Protein AF-A0A7C4Z884-F1 (afdb_monomer_lite)

Structure (mmCIF, N/CA/C/O b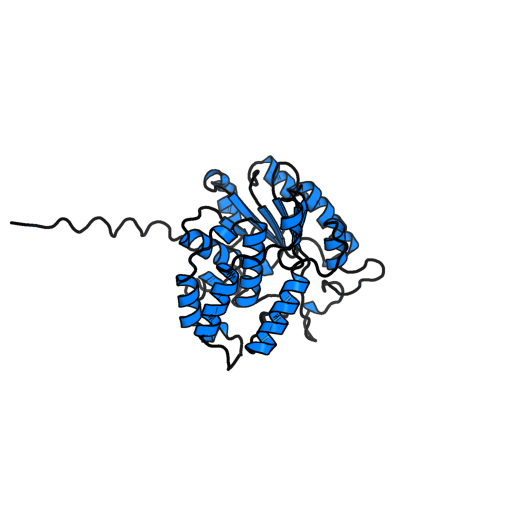ackbone):
data_AF-A0A7C4Z884-F1
#
_entry.id   AF-A0A7C4Z884-F1
#
loop_
_atom_site.group_PDB
_atom_site.id
_atom_site.type_symbol
_atom_site.label_atom_id
_atom_site.label_alt_id
_atom_site.label_comp_id
_atom_site.label_asym_id
_atom_site.label_entity_id
_atom_site.label_seq_id
_atom_site.pdbx_PDB_ins_code
_atom_site.Cartn_x
_atom_site.Cartn_y
_atom_site.Cartn_z
_atom_site.occupancy
_atom_site.B_iso_or_equiv
_atom_site.auth_seq_id
_atom_site.auth_comp_id
_atom_site.auth_asym_id
_atom_site.auth_atom_id
_atom_site.pdbx_PDB_model_num
ATOM 1 N N . MET A 1 1 ? -55.528 -17.195 -18.098 1.00 40.03 1 MET A N 1
ATOM 2 C CA . MET A 1 1 ? -54.389 -17.038 -19.028 1.00 40.03 1 MET A CA 1
ATOM 3 C C . MET A 1 1 ? -53.330 -16.195 -18.348 1.00 40.03 1 MET A C 1
ATOM 5 O O . MET A 1 1 ? -53.668 -15.224 -17.688 1.00 40.03 1 MET A O 1
ATOM 9 N N . LYS A 1 2 ? -52.089 -16.676 -18.409 1.00 42.97 2 LYS A N 1
ATOM 10 C CA . LYS A 1 2 ? -50.913 -16.214 -17.669 1.00 42.97 2 LYS A CA 1
ATOM 11 C C . LYS A 1 2 ? -50.400 -14.895 -18.252 1.00 42.97 2 LYS A C 1
ATOM 13 O O . LYS A 1 2 ? -49.912 -14.907 -19.377 1.00 42.97 2 LYS A O 1
ATOM 18 N N . HIS A 1 3 ? -50.452 -13.804 -17.492 1.00 35.00 3 HIS A N 1
ATOM 19 C CA . HIS A 1 3 ? -49.787 -12.558 -17.865 1.00 35.00 3 HIS A CA 1
ATOM 20 C C . HIS A 1 3 ? -48.941 -12.004 -16.712 1.00 35.00 3 HIS A C 1
ATOM 22 O O . HIS A 1 3 ? -49.457 -11.581 -15.687 1.00 35.00 3 HIS A O 1
ATOM 28 N N . VAL A 1 4 ? -47.628 -12.052 -16.962 1.00 38.94 4 VAL A N 1
ATOM 29 C CA . VAL A 1 4 ? -46.624 -11.018 -16.677 1.00 38.94 4 VAL A CA 1
ATOM 30 C C . VAL A 1 4 ? -46.440 -10.627 -15.206 1.00 38.94 4 VAL A C 1
ATOM 32 O O . VAL A 1 4 ? -46.996 -9.654 -14.715 1.00 38.94 4 VAL A O 1
ATOM 35 N N . LEU A 1 5 ? -45.544 -11.357 -14.540 1.00 38.75 5 LEU A N 1
ATOM 36 C CA . LEU A 1 5 ? -44.920 -10.981 -13.269 1.00 38.75 5 LEU A CA 1
ATOM 37 C C . LEU A 1 5 ? -43.406 -11.206 -13.405 1.00 38.75 5 LEU A C 1
ATOM 39 O O . LEU A 1 5 ? -42.854 -12.147 -12.858 1.00 38.75 5 LEU A O 1
ATOM 43 N N . PHE A 1 6 ? -42.751 -10.398 -14.242 1.00 38.75 6 PHE A N 1
ATOM 44 C CA . PHE A 1 6 ? -41.290 -10.392 -14.415 1.00 38.75 6 PHE A CA 1
ATOM 45 C C . PHE A 1 6 ? -40.836 -9.021 -14.933 1.00 38.75 6 PHE A C 1
ATOM 47 O O . PHE A 1 6 ? -40.447 -8.876 -16.084 1.00 38.75 6 PHE A O 1
ATOM 54 N N . ALA A 1 7 ? -40.950 -7.984 -14.103 1.00 39.69 7 ALA A N 1
ATOM 55 C CA . ALA A 1 7 ? -40.331 -6.682 -14.372 1.00 39.69 7 ALA A CA 1
ATOM 56 C C . ALA A 1 7 ? -40.303 -5.823 -13.098 1.00 39.69 7 ALA A C 1
ATOM 58 O O . ALA A 1 7 ? -40.967 -4.797 -13.044 1.00 39.69 7 ALA A O 1
ATOM 59 N N . LEU A 1 8 ? -39.605 -6.255 -12.039 1.00 36.16 8 LEU A N 1
ATOM 60 C CA . LEU A 1 8 ? -39.377 -5.393 -10.861 1.00 36.16 8 LEU A CA 1
ATOM 61 C C . LEU A 1 8 ? -38.147 -5.756 -10.004 1.00 36.16 8 LEU A C 1
ATOM 63 O O . LEU A 1 8 ? -38.027 -5.279 -8.884 1.00 36.16 8 LEU A O 1
ATOM 67 N N . ALA A 1 9 ? -37.201 -6.548 -10.526 1.00 36.50 9 ALA A N 1
ATOM 68 C CA . ALA A 1 9 ? -35.974 -6.915 -9.798 1.00 36.50 9 ALA A CA 1
ATOM 69 C C . ALA A 1 9 ? -34.665 -6.389 -10.426 1.00 36.50 9 ALA A C 1
ATOM 71 O O . ALA A 1 9 ? -33.611 -6.503 -9.815 1.00 36.50 9 ALA A O 1
ATOM 72 N N . ALA A 1 10 ? -34.706 -5.769 -11.611 1.00 34.28 10 ALA A N 1
ATOM 73 C CA . ALA A 1 10 ? -33.498 -5.291 -12.302 1.00 34.28 10 ALA A CA 1
ATOM 74 C C . ALA A 1 10 ? -33.146 -3.812 -12.018 1.00 34.28 10 ALA A C 1
ATOM 76 O O . ALA A 1 10 ? -32.120 -3.327 -12.480 1.00 34.28 10 ALA A O 1
ATOM 77 N N . GLY A 1 11 ? -33.985 -3.089 -11.265 1.00 28.22 11 GLY A N 1
ATOM 78 C CA . GLY A 1 11 ? -33.854 -1.640 -11.044 1.00 28.22 11 GLY A CA 1
ATOM 79 C C . GLY A 1 11 ? -33.306 -1.209 -9.679 1.00 28.22 11 GLY A C 1
ATOM 80 O O . GLY A 1 11 ? -33.192 -0.013 -9.443 1.00 28.22 11 GLY A O 1
ATOM 81 N N . LEU A 1 12 ? -32.977 -2.146 -8.779 1.00 30.48 12 LEU A N 1
ATOM 82 C CA . LEU A 1 12 ? -32.549 -1.848 -7.397 1.00 30.48 12 LEU A CA 1
ATOM 83 C C . LEU A 1 12 ? -31.113 -2.286 -7.054 1.00 30.48 12 LEU A C 1
ATOM 85 O O . LEU A 1 12 ? -30.679 -2.097 -5.926 1.00 30.48 12 LEU A O 1
ATOM 89 N N . LEU A 1 13 ? -30.351 -2.795 -8.028 1.00 33.50 13 LEU A N 1
ATOM 90 C CA . LEU A 1 13 ? -28.915 -3.099 -7.883 1.00 33.50 13 LEU A CA 1
ATOM 91 C C . LEU A 1 13 ? -28.000 -2.071 -8.577 1.00 33.50 13 LEU A C 1
ATOM 93 O O . LEU A 1 13 ? -26.785 -2.224 -8.583 1.00 33.50 13 LEU A O 1
ATOM 97 N N . ALA A 1 14 ? -28.573 -0.997 -9.132 1.00 33.66 14 ALA A N 1
ATOM 98 C CA . ALA A 1 14 ? -27.830 0.144 -9.677 1.00 33.66 14 ALA A CA 1
ATOM 99 C C . ALA A 1 14 ? -27.593 1.264 -8.639 1.00 33.66 14 ALA A C 1
ATOM 101 O O . ALA A 1 14 ? -27.102 2.338 -8.984 1.00 33.66 14 ALA A O 1
ATOM 102 N N . ALA A 1 15 ? -27.927 1.025 -7.366 1.00 33.38 15 ALA A N 1
ATOM 103 C CA . ALA A 1 15 ? -27.575 1.902 -6.259 1.00 33.38 15 ALA A CA 1
ATOM 104 C C . ALA A 1 15 ? -26.211 1.477 -5.688 1.00 33.38 15 ALA A C 1
ATOM 106 O O . ALA A 1 15 ? -26.046 0.359 -5.212 1.00 33.38 15 ALA A O 1
ATOM 107 N N . SER A 1 16 ? -25.249 2.397 -5.792 1.00 35.09 16 SER A N 1
ATOM 108 C CA . SER A 1 16 ? -23.939 2.405 -5.127 1.00 35.09 16 SER A CA 1
ATOM 109 C C . SER A 1 16 ? -22.986 1.245 -5.424 1.00 35.09 16 SER A C 1
ATOM 111 O O . SER A 1 16 ? -22.419 0.649 -4.514 1.00 35.09 16 SER A O 1
ATOM 113 N N . CYS A 1 17 ? -22.661 1.009 -6.695 1.00 37.12 17 CYS A N 1
ATOM 114 C CA . CYS A 1 17 ? -21.304 0.552 -6.997 1.00 37.12 17 CYS A CA 1
ATOM 115 C C . CYS A 1 17 ? -20.375 1.782 -6.934 1.00 37.12 17 CYS A C 1
ATOM 117 O O . CYS A 1 17 ? -19.919 2.299 -7.951 1.00 37.12 17 CYS A O 1
ATOM 119 N N . THR A 1 18 ? -20.154 2.302 -5.722 1.00 44.72 18 THR A N 1
ATOM 120 C CA . THR A 1 18 ? -19.142 3.311 -5.357 1.00 44.72 18 THR A CA 1
ATOM 121 C C . THR A 1 18 ? -17.748 2.689 -5.441 1.00 44.72 18 THR A C 1
ATOM 123 O O . THR A 1 18 ? -17.012 2.709 -4.457 1.00 44.72 18 THR A O 1
ATOM 126 N N . LYS A 1 19 ? -17.434 2.064 -6.589 1.00 42.38 19 LYS A N 1
ATOM 127 C CA . LYS A 1 19 ? -16.281 1.186 -6.827 1.00 42.38 19 LYS A CA 1
ATOM 128 C C . LYS A 1 19 ? -15.016 1.807 -6.245 1.00 42.38 19 LYS A C 1
ATOM 130 O O . LYS A 1 19 ? -14.387 2.670 -6.850 1.00 42.38 19 LYS A O 1
ATOM 135 N N . ALA A 1 20 ? -14.693 1.353 -5.041 1.00 49.16 20 ALA A N 1
ATOM 136 C CA . ALA A 1 20 ? -13.463 1.602 -4.331 1.00 49.16 20 ALA A CA 1
ATOM 137 C C . ALA A 1 20 ? -12.978 3.063 -4.308 1.00 49.16 20 ALA A C 1
ATOM 139 O O . ALA A 1 20 ? -11.890 3.329 -4.802 1.00 49.16 20 ALA A O 1
ATOM 140 N N . GLN A 1 21 ? -13.718 4.022 -3.738 1.00 55.88 21 GLN A N 1
ATOM 141 C CA . GLN A 1 21 ? -13.128 5.339 -3.434 1.00 55.88 21 GLN A CA 1
ATOM 142 C C . GLN A 1 21 ? -11.850 5.142 -2.600 1.00 55.88 21 GLN A C 1
ATOM 144 O O . GLN A 1 21 ? -11.899 4.561 -1.517 1.00 55.88 21 GLN A O 1
ATOM 149 N N . SER A 1 22 ? -10.702 5.566 -3.134 1.00 61.62 22 SER A N 1
ATOM 150 C CA . SER A 1 22 ? -9.392 5.167 -2.599 1.00 61.62 22 SER A CA 1
ATOM 151 C C . SER A 1 22 ? -8.468 6.332 -2.243 1.00 61.62 22 SER A C 1
ATOM 153 O O . SER A 1 22 ? -7.360 6.097 -1.781 1.00 61.62 22 SER A O 1
ATOM 155 N N . GLY A 1 23 ? -8.931 7.577 -2.408 1.00 74.06 23 GLY A N 1
ATOM 156 C CA . GLY A 1 23 ? -8.156 8.800 -2.161 1.00 74.06 23 GLY A CA 1
ATOM 157 C C . GLY A 1 23 ? -8.617 9.626 -0.952 1.00 74.06 23 GLY A C 1
ATOM 158 O O . GLY A 1 23 ? -9.487 9.216 -0.188 1.00 74.06 23 GLY A O 1
ATOM 159 N N . LEU A 1 24 ? -8.072 10.841 -0.815 1.00 78.94 24 LEU A N 1
ATOM 160 C CA . LEU A 1 24 ? -8.305 11.734 0.335 1.00 78.94 24 LEU A CA 1
ATOM 161 C C . LEU A 1 24 ? -9.787 12.044 0.588 1.00 78.94 24 LEU A C 1
ATOM 163 O O . LEU A 1 24 ? -10.235 12.021 1.731 1.00 78.94 24 LEU A O 1
ATOM 167 N N . ALA A 1 25 ? -10.568 12.244 -0.477 1.00 83.00 25 ALA A N 1
ATOM 168 C CA . ALA A 1 25 ? -12.009 12.468 -0.364 1.00 83.00 25 ALA A CA 1
ATOM 169 C C . ALA A 1 25 ? -12.743 11.270 0.270 1.00 83.00 25 ALA A C 1
ATOM 171 O O . ALA A 1 25 ? -13.722 11.459 0.989 1.00 83.00 25 ALA A O 1
ATOM 172 N N . ALA A 1 26 ? -12.250 10.045 0.046 1.00 83.44 26 ALA A N 1
ATOM 173 C CA . ALA A 1 26 ? -12.775 8.837 0.677 1.00 83.44 26 ALA A CA 1
ATOM 174 C C . ALA A 1 26 ? -12.490 8.837 2.183 1.00 83.44 26 ALA A C 1
ATOM 176 O O . ALA A 1 26 ? -13.359 8.471 2.971 1.00 83.44 26 ALA A O 1
ATOM 177 N N . CYS A 1 27 ? -11.294 9.281 2.588 1.00 87.44 27 CYS A N 1
ATOM 178 C CA . CYS A 1 27 ? -10.960 9.429 4.000 1.00 87.44 27 CYS A CA 1
ATOM 179 C C . CYS A 1 27 ? -11.851 10.480 4.668 1.00 87.44 27 CYS A C 1
ATOM 181 O O . CYS A 1 27 ? -12.456 10.176 5.689 1.00 87.44 27 CYS A O 1
ATOM 183 N N . ASP A 1 28 ? -12.017 11.668 4.082 1.00 87.62 28 ASP A N 1
ATOM 184 C CA . ASP A 1 28 ? -12.886 12.708 4.652 1.00 87.62 28 ASP A CA 1
ATOM 185 C C . ASP A 1 28 ? -14.344 12.243 4.756 1.00 87.62 28 ASP A C 1
ATOM 187 O O . ASP A 1 28 ? -15.000 12.441 5.781 1.00 87.62 28 ASP A O 1
ATOM 191 N N . HIS A 1 29 ? -14.851 11.570 3.719 1.00 87.94 29 HIS A N 1
ATOM 192 C CA . HIS A 1 29 ? -16.181 10.973 3.749 1.00 87.94 29 HIS A CA 1
ATOM 193 C C . HIS A 1 29 ? -16.304 9.927 4.864 1.00 87.94 29 HIS A C 1
ATOM 195 O O . HIS A 1 29 ? -17.241 9.997 5.658 1.00 87.94 29 HIS A O 1
ATOM 201 N N . MET A 1 30 ? -15.347 9.003 4.971 1.00 91.62 30 MET A N 1
ATOM 202 C CA . MET A 1 30 ? -15.333 7.971 6.008 1.00 91.62 30 MET A CA 1
ATOM 203 C C . MET A 1 30 ? -15.276 8.591 7.408 1.00 91.62 30 MET A C 1
ATOM 205 O O . MET A 1 30 ? -16.052 8.202 8.276 1.00 91.62 30 MET A O 1
ATOM 209 N N . MET A 1 31 ? -14.427 9.599 7.625 1.00 88.62 31 MET A N 1
ATOM 210 C CA . MET A 1 31 ? -14.305 10.276 8.920 1.00 88.62 31 MET A CA 1
ATOM 211 C C . MET A 1 31 ? -15.625 10.944 9.333 1.00 88.62 31 MET A C 1
ATOM 213 O O . MET A 1 31 ? -16.015 10.859 10.497 1.00 88.62 31 MET A O 1
ATOM 217 N N . ASN A 1 32 ? -16.344 11.548 8.382 1.00 88.38 32 ASN A N 1
ATOM 218 C CA . ASN A 1 32 ? -17.642 12.188 8.627 1.00 88.38 32 ASN A CA 1
ATOM 219 C C . ASN A 1 32 ? -18.799 11.189 8.795 1.00 88.38 32 ASN A C 1
ATOM 221 O O . ASN A 1 32 ? -19.793 11.515 9.438 1.00 88.38 32 ASN A O 1
ATOM 225 N N . ASN A 1 33 ? -18.662 9.976 8.257 1.00 90.06 33 ASN A N 1
ATOM 226 C CA . ASN A 1 33 ? -19.678 8.921 8.295 1.00 90.06 33 ASN A CA 1
ATOM 227 C C . ASN A 1 33 ? -19.161 7.682 9.040 1.00 90.06 33 ASN A C 1
ATOM 229 O O . ASN A 1 33 ? -19.507 6.547 8.722 1.00 90.06 33 ASN A O 1
ATOM 233 N N . ARG A 1 34 ? -18.302 7.873 10.053 1.00 90.56 34 ARG A N 1
ATOM 234 C CA . ARG A 1 34 ? -17.596 6.767 10.722 1.00 90.56 34 ARG A CA 1
ATOM 235 C C . ARG A 1 34 ? -18.553 5.742 11.345 1.00 90.56 34 ARG A C 1
ATOM 237 O O . ARG A 1 34 ? -18.149 4.605 11.560 1.00 90.56 34 ARG A O 1
ATOM 244 N N . SER A 1 35 ? -19.802 6.102 11.650 1.00 90.38 35 SER A N 1
ATOM 245 C CA . SER A 1 35 ? -20.851 5.169 12.101 1.00 90.38 35 SER A CA 1
ATOM 246 C C . SER A 1 35 ? -21.166 4.051 11.110 1.00 90.38 35 SER A C 1
ATOM 248 O O . SER A 1 35 ? -21.600 2.989 11.545 1.00 90.38 35 SER A O 1
ATOM 250 N N . ASP A 1 36 ? -20.915 4.272 9.824 1.00 88.69 36 ASP A N 1
ATOM 251 C CA . ASP A 1 36 ? -21.393 3.405 8.746 1.00 88.69 36 ASP A CA 1
ATOM 252 C C . ASP A 1 36 ? -20.417 2.253 8.460 1.00 88.69 36 ASP A C 1
ATOM 254 O O . ASP A 1 36 ? -20.714 1.337 7.696 1.00 88.69 36 ASP A O 1
ATOM 258 N N . TYR A 1 37 ? -19.251 2.276 9.111 1.00 87.75 37 TYR A N 1
ATOM 259 C CA . TYR A 1 37 ? -18.170 1.321 8.908 1.00 87.75 37 TYR A CA 1
ATOM 260 C C . TYR A 1 37 ? -17.933 0.492 10.171 1.00 87.75 37 TYR A C 1
ATOM 262 O O . TYR A 1 37 ? -17.783 1.034 11.269 1.00 87.75 37 TYR A O 1
ATOM 270 N N . ALA A 1 38 ? -17.838 -0.831 10.019 1.00 85.50 38 ALA A N 1
ATOM 271 C CA . ALA A 1 38 ? -17.542 -1.731 11.134 1.00 85.50 38 ALA A CA 1
ATOM 272 C C . ALA A 1 38 ? -16.098 -1.537 11.631 1.00 85.50 38 ALA A C 1
ATOM 274 O O . ALA A 1 38 ? -15.875 -1.083 12.754 1.00 85.50 38 ALA A O 1
ATOM 275 N N . ALA A 1 39 ? -15.126 -1.798 10.756 1.00 91.81 39 ALA A N 1
ATOM 276 C CA . ALA A 1 39 ? -13.705 -1.575 10.992 1.00 91.81 39 ALA A CA 1
ATOM 277 C C . ALA A 1 39 ? -13.071 -0.913 9.767 1.00 91.81 39 ALA A C 1
ATOM 279 O O . ALA A 1 39 ? -13.447 -1.197 8.624 1.00 91.81 39 ALA A O 1
ATOM 280 N N . VAL A 1 40 ? -12.112 -0.029 10.018 1.00 95.75 40 VAL A N 1
ATOM 281 C CA . VAL A 1 40 ? -11.425 0.740 8.982 1.00 95.75 40 VAL A CA 1
ATOM 282 C C . VAL A 1 40 ? -9.920 0.538 9.093 1.00 95.75 40 VAL A C 1
ATOM 284 O O . VAL A 1 40 ? -9.337 0.583 10.179 1.00 95.75 40 VAL A O 1
ATOM 287 N N . VAL A 1 41 ? -9.287 0.327 7.943 1.00 97.00 41 VAL A N 1
ATOM 288 C CA . VAL A 1 41 ? -7.839 0.332 7.776 1.00 97.00 41 VAL A CA 1
ATOM 289 C C . VAL A 1 41 ? -7.432 1.692 7.218 1.00 97.00 41 VAL A C 1
ATOM 291 O O . VAL A 1 41 ? -7.672 2.010 6.053 1.00 97.00 41 VAL A O 1
ATOM 294 N N . HIS A 1 42 ? -6.841 2.514 8.078 1.00 96.38 42 HIS A N 1
ATOM 295 C CA . HIS A 1 42 ? -6.392 3.864 7.761 1.00 96.38 42 HIS A CA 1
ATOM 296 C C . HIS A 1 42 ? -4.969 3.796 7.214 1.00 96.38 42 HIS A C 1
ATOM 298 O O . HIS A 1 42 ? -4.037 3.502 7.964 1.00 96.38 42 HIS A O 1
ATOM 304 N N . LEU A 1 43 ? -4.803 4.063 5.922 1.00 96.31 43 LEU A N 1
ATOM 305 C CA . LEU A 1 43 ? -3.496 4.174 5.285 1.00 96.31 43 LEU A CA 1
ATOM 306 C C . LEU A 1 43 ? -3.020 5.618 5.411 1.00 96.31 43 LEU A C 1
ATOM 308 O O . LEU A 1 43 ? -3.636 6.531 4.853 1.00 96.31 43 LEU A O 1
ATOM 312 N N . TYR A 1 44 ? -1.931 5.818 6.138 1.00 95.31 44 TYR A N 1
ATOM 313 C CA . TYR A 1 44 ? -1.236 7.093 6.182 1.00 95.31 44 TYR A CA 1
ATOM 314 C C . TYR A 1 44 ? 0.157 6.942 5.629 1.00 95.31 44 TYR A C 1
ATOM 316 O O . TYR A 1 44 ? 0.853 5.979 5.949 1.00 95.31 44 TYR A O 1
ATOM 324 N N . GLY A 1 45 ? 0.548 7.932 4.846 1.00 90.12 45 GLY A N 1
ATOM 325 C CA . GLY A 1 45 ? 1.774 7.851 4.099 1.00 90.12 45 GLY A CA 1
ATOM 326 C C . GLY A 1 45 ? 1.823 8.780 2.920 1.00 90.12 45 GLY A C 1
ATOM 327 O O . GLY A 1 45 ? 0.955 9.640 2.719 1.00 90.12 45 GLY A O 1
ATOM 328 N N . ASP A 1 46 ? 2.853 8.550 2.134 1.00 84.56 46 ASP A N 1
ATOM 329 C CA . ASP A 1 46 ? 3.226 9.380 1.020 1.00 84.56 46 ASP A CA 1
ATOM 330 C C . ASP A 1 46 ? 2.466 8.976 -0.270 1.00 84.56 46 ASP A C 1
ATOM 332 O O . ASP A 1 46 ? 1.281 8.619 -0.269 1.00 84.56 46 ASP A O 1
ATOM 336 N N . SER A 1 47 ? 3.133 9.139 -1.403 1.00 87.06 47 SER A N 1
ATOM 337 C CA . SER A 1 47 ? 2.720 8.799 -2.746 1.00 87.06 47 SER A CA 1
ATOM 338 C C . SER A 1 47 ? 2.407 7.324 -3.044 1.00 87.06 47 SER A C 1
ATOM 340 O O . SER A 1 47 ? 1.604 7.078 -3.953 1.00 87.06 47 SER A O 1
ATOM 342 N N . ILE A 1 48 ? 2.964 6.336 -2.334 1.00 91.00 48 ILE A N 1
ATOM 343 C CA . ILE A 1 48 ? 2.758 4.921 -2.702 1.00 91.00 48 ILE A CA 1
ATOM 344 C C . ILE A 1 48 ? 1.314 4.497 -2.410 1.00 91.00 48 ILE A C 1
ATOM 346 O O . ILE A 1 48 ? 0.589 4.086 -3.330 1.00 91.00 48 ILE A O 1
ATOM 350 N N . SER A 1 49 ? 0.854 4.674 -1.166 1.00 89.56 49 SER A N 1
ATOM 351 C CA . SER A 1 49 ? -0.528 4.369 -0.762 1.00 89.56 49 SER A CA 1
ATOM 352 C C . SER A 1 49 ? -1.575 5.266 -1.431 1.00 89.56 49 SER A C 1
ATOM 354 O O . SER A 1 49 ? -2.736 4.863 -1.545 1.00 89.56 49 SER A O 1
ATOM 356 N N . ARG A 1 50 ? -1.179 6.449 -1.930 1.00 87.19 50 ARG A N 1
ATOM 357 C CA . ARG A 1 50 ? -2.049 7.348 -2.713 1.00 87.19 50 ARG A CA 1
ATOM 358 C C . ARG A 1 50 ? -2.546 6.710 -4.015 1.00 87.19 50 ARG A C 1
ATOM 360 O O . ARG A 1 50 ? -3.574 7.134 -4.539 1.00 87.19 50 ARG A O 1
ATOM 367 N N . GLY A 1 51 ? -1.839 5.703 -4.530 1.00 85.06 51 GLY A N 1
ATOM 368 C CA . GLY A 1 51 ? -2.266 4.945 -5.702 1.00 85.06 51 GLY A CA 1
ATOM 369 C C . GLY A 1 51 ? -1.708 5.477 -7.011 1.00 85.06 51 GLY A C 1
ATOM 370 O O . GLY A 1 51 ? -2.432 6.088 -7.791 1.00 85.06 51 GLY A O 1
ATOM 371 N N . LYS A 1 52 ? -0.418 5.213 -7.245 1.00 90.75 52 LYS A N 1
ATOM 372 C CA . LYS A 1 52 ? 0.267 5.419 -8.530 1.00 90.75 52 LYS A CA 1
ATOM 373 C C . LYS A 1 52 ? 0.525 4.105 -9.278 1.00 90.75 52 LYS A C 1
ATOM 375 O O . LYS A 1 52 ? 1.405 4.054 -10.126 1.00 90.75 52 LYS A O 1
ATOM 380 N N . ALA A 1 53 ? -0.203 3.023 -8.983 1.00 93.19 53 ALA A N 1
ATOM 381 C CA . ALA A 1 53 ? 0.093 1.689 -9.530 1.00 93.19 53 ALA A CA 1
ATOM 382 C C . ALA A 1 53 ? 0.067 1.637 -11.072 1.00 93.19 53 ALA A C 1
ATOM 384 O O . ALA A 1 53 ? 0.750 0.823 -11.698 1.00 93.19 53 ALA A O 1
ATOM 385 N N . LEU A 1 54 ? -0.721 2.529 -11.679 1.00 93.75 54 LEU A N 1
ATOM 386 C CA . LEU A 1 54 ? -0.891 2.682 -13.125 1.00 93.75 54 LEU A CA 1
ATOM 387 C C . LEU A 1 54 ? -0.107 3.877 -13.696 1.00 93.75 54 LEU A C 1
ATOM 389 O O . LEU A 1 54 ? -0.377 4.317 -14.806 1.00 93.75 54 LEU A O 1
ATOM 393 N N . GLY A 1 55 ? 0.843 4.436 -12.942 1.00 90.31 55 GLY A N 1
ATOM 394 C CA . GLY A 1 55 ? 1.655 5.588 -13.354 1.00 90.31 55 GLY A CA 1
ATOM 395 C C . GLY A 1 55 ? 1.010 6.956 -13.116 1.00 90.31 55 GLY A C 1
ATOM 396 O O . GLY A 1 55 ? 1.727 7.953 -13.047 1.00 90.31 55 GLY A O 1
ATOM 397 N N . GLN A 1 56 ? -0.305 7.000 -12.905 1.00 89.50 56 GLN A N 1
ATOM 398 C CA . GLN A 1 56 ? -1.088 8.207 -12.630 1.00 89.50 56 GLN A CA 1
ATOM 399 C C . GLN A 1 56 ? -1.822 8.088 -11.290 1.00 89.50 56 GLN A C 1
ATOM 401 O O . GLN A 1 56 ? -2.111 6.981 -10.832 1.00 89.50 56 GLN A O 1
ATOM 406 N N . TYR A 1 57 ? -2.143 9.230 -10.679 1.00 86.38 57 TYR A N 1
ATOM 407 C CA . TYR A 1 57 ? -2.963 9.298 -9.466 1.00 86.38 57 TYR A CA 1
ATOM 408 C C . TYR A 1 57 ? -4.434 9.509 -9.802 1.00 86.38 57 TYR A C 1
ATOM 410 O O . TYR A 1 57 ? -4.758 10.161 -10.784 1.00 86.38 57 TYR A O 1
ATOM 418 N N . GLU A 1 58 ? -5.336 9.090 -8.913 1.00 79.81 58 GLU A N 1
ATOM 419 C CA . GLU A 1 58 ? -6.771 9.414 -9.018 1.00 79.81 58 GLU A CA 1
ATOM 420 C C . GLU A 1 58 ? -7.042 10.935 -8.984 1.00 79.81 58 GLU A C 1
ATOM 422 O O . GLU A 1 58 ? -8.026 11.411 -9.541 1.00 79.81 58 GLU A O 1
ATOM 427 N N . GLN A 1 59 ? -6.161 11.710 -8.344 1.00 74.38 59 GLN A N 1
ATOM 428 C CA . GLN A 1 59 ? -6.234 13.171 -8.257 1.00 74.38 59 GLN A CA 1
ATOM 429 C C . GLN A 1 59 ? -4.858 13.776 -8.550 1.00 74.38 59 GLN A C 1
ATOM 431 O O . GLN A 1 59 ? -3.870 13.338 -7.953 1.00 74.38 59 GLN A O 1
ATOM 436 N N . GLY A 1 60 ? -4.786 14.806 -9.393 1.00 72.50 60 GLY A N 1
ATOM 437 C CA . GLY A 1 60 ? -3.549 15.513 -9.738 1.00 72.50 60 GLY A CA 1
ATOM 438 C C . GLY A 1 60 ? -3.669 16.276 -11.058 1.00 72.50 60 GLY A C 1
ATOM 439 O O . GLY A 1 60 ? -4.767 16.390 -11.597 1.00 72.50 60 GLY A O 1
ATOM 440 N N . ASP A 1 61 ? -2.536 16.768 -11.564 1.00 71.81 61 ASP A N 1
ATOM 441 C CA . ASP A 1 61 ? -2.462 17.502 -12.840 1.00 71.81 61 ASP A CA 1
ATOM 442 C C . ASP A 1 61 ? -2.737 16.603 -14.060 1.00 71.81 61 ASP A C 1
ATOM 444 O O . ASP A 1 61 ? -3.194 17.084 -15.093 1.00 71.81 61 ASP A O 1
ATOM 448 N N . ASP A 1 62 ? -2.501 15.296 -13.919 1.00 75.62 62 ASP A N 1
ATOM 449 C CA . ASP A 1 62 ? -2.822 14.257 -14.902 1.00 75.62 62 ASP A CA 1
ATOM 450 C C . ASP A 1 62 ? -3.579 13.115 -14.197 1.00 75.62 62 ASP A C 1
ATOM 452 O O . ASP A 1 62 ? -2.965 12.143 -13.735 1.00 75.62 62 ASP A O 1
ATOM 456 N N . PRO A 1 63 ? -4.896 13.286 -13.959 1.00 84.00 63 PRO A N 1
ATOM 457 C CA . PRO A 1 63 ? -5.678 12.325 -13.201 1.00 84.00 63 PRO A CA 1
ATOM 458 C C . PRO A 1 63 ? -5.928 11.056 -14.021 1.00 84.00 63 PRO A C 1
ATOM 460 O O . PRO A 1 63 ? -6.275 11.113 -15.199 1.00 84.00 63 PRO A O 1
ATOM 463 N N . LEU A 1 64 ? -5.820 9.904 -13.363 1.00 85.81 64 LEU A N 1
ATOM 464 C CA . LEU A 1 64 ? -6.162 8.613 -13.943 1.00 85.81 64 LEU A CA 1
ATOM 465 C C . LEU A 1 64 ? -7.639 8.599 -14.361 1.00 85.81 64 LEU A C 1
ATOM 467 O O . LEU A 1 64 ? -8.527 8.791 -13.526 1.00 85.81 64 LEU A O 1
ATOM 471 N N . ASP A 1 65 ? -7.891 8.293 -15.632 1.00 86.31 65 ASP A N 1
ATOM 472 C CA . ASP A 1 65 ? -9.240 8.147 -16.176 1.00 86.31 65 ASP A CA 1
ATOM 473 C C . ASP A 1 65 ? -10.012 7.018 -15.455 1.00 86.31 65 ASP A C 1
ATOM 475 O O . ASP A 1 65 ? -9.570 5.862 -15.480 1.00 86.31 65 ASP A O 1
ATOM 479 N N . PRO A 1 66 ? -11.188 7.296 -14.854 1.00 87.06 66 PRO A N 1
ATOM 480 C CA . PRO A 1 66 ? -12.086 6.265 -14.330 1.00 87.06 66 PRO A CA 1
ATOM 481 C C . PRO A 1 66 ? -12.507 5.199 -15.355 1.00 87.06 66 PRO A C 1
ATOM 483 O O . PRO A 1 66 ? -12.918 4.108 -14.960 1.00 87.06 66 PRO A O 1
ATOM 486 N N . GLY A 1 67 ? -12.409 5.496 -16.655 1.00 89.50 67 GLY A N 1
ATOM 487 C CA . GLY A 1 67 ? -12.625 4.558 -17.757 1.00 89.50 67 GLY A CA 1
ATOM 488 C C . GLY A 1 67 ? -11.464 3.594 -18.030 1.00 89.50 67 GLY A C 1
ATOM 489 O O . GLY A 1 67 ? -11.621 2.683 -18.846 1.00 89.50 67 GLY A O 1
ATOM 490 N N . HIS A 1 68 ? -10.314 3.747 -17.364 1.00 92.12 68 HIS A N 1
ATOM 491 C CA . HIS A 1 68 ? -9.169 2.857 -17.550 1.00 92.12 68 HIS A CA 1
ATOM 492 C C . HIS A 1 68 ? -9.555 1.400 -17.211 1.00 92.12 68 HIS A C 1
ATOM 494 O O . HIS A 1 68 ? -10.077 1.147 -16.123 1.00 92.12 68 HIS A O 1
ATOM 500 N N . PRO A 1 69 ? -9.269 0.398 -18.067 1.00 94.38 69 PRO A N 1
ATOM 501 C CA . PRO A 1 69 ? -9.733 -0.980 -17.848 1.00 94.38 69 PRO A CA 1
ATOM 502 C C . PRO A 1 69 ? -9.206 -1.588 -16.540 1.00 94.38 69 PRO A C 1
ATOM 504 O O . PRO A 1 69 ? -9.886 -2.369 -15.884 1.00 94.38 69 PRO A O 1
ATOM 507 N N . LEU A 1 70 ? -8.011 -1.169 -16.116 1.00 95.50 70 LEU A N 1
ATOM 508 C CA . LEU A 1 70 ? -7.393 -1.576 -14.852 1.00 95.50 70 LEU A CA 1
ATOM 509 C C . LEU A 1 70 ? -7.676 -0.625 -13.678 1.00 95.50 70 LEU A C 1
ATOM 511 O O . LEU A 1 70 ? -7.004 -0.728 -12.658 1.00 95.50 70 LEU A O 1
ATOM 515 N N . TYR A 1 71 ? -8.631 0.305 -13.781 1.00 93.25 71 TYR A N 1
ATOM 516 C CA . TYR A 1 71 ? -8.939 1.262 -12.705 1.00 93.25 71 TYR A CA 1
ATOM 517 C C . TYR A 1 71 ? -9.130 0.616 -11.312 1.00 93.25 71 TYR A C 1
ATOM 519 O O . TYR A 1 71 ? -8.673 1.190 -10.317 1.00 93.25 71 TYR A O 1
ATOM 527 N N . PRO A 1 72 ? -9.706 -0.597 -11.180 1.00 94.25 72 PRO A N 1
ATOM 528 C CA . PRO A 1 72 ? -9.765 -1.289 -9.890 1.00 94.25 72 PRO A CA 1
ATOM 529 C C . PRO A 1 72 ? -8.400 -1.664 -9.274 1.00 94.25 72 PRO A C 1
ATOM 531 O O . PRO A 1 72 ? -8.324 -1.887 -8.067 1.00 94.25 72 PRO A O 1
ATOM 534 N N . PHE A 1 73 ? -7.317 -1.699 -10.055 1.00 95.69 73 PHE A N 1
ATOM 535 C CA . PHE A 1 73 ? -5.945 -1.974 -9.600 1.00 95.69 73 PHE A CA 1
ATOM 536 C C . PHE A 1 73 ? -5.111 -0.715 -9.327 1.00 95.69 73 PHE A C 1
ATOM 538 O O . PHE A 1 73 ? -3.921 -0.813 -9.040 1.00 95.69 73 PHE A O 1
ATOM 545 N N . ARG A 1 74 ? -5.708 0.480 -9.400 1.00 94.00 74 ARG A N 1
ATOM 546 C CA . ARG A 1 74 ? -4.972 1.755 -9.320 1.00 94.00 74 ARG A CA 1
ATOM 547 C C . ARG A 1 74 ? -4.254 2.024 -7.993 1.00 94.00 74 ARG A C 1
ATOM 549 O O . ARG A 1 74 ? -3.328 2.833 -7.963 1.00 94.00 74 ARG A O 1
ATOM 556 N N . SER A 1 75 ? -4.689 1.393 -6.902 1.00 94.44 75 SER A N 1
ATOM 557 C CA . SER A 1 75 ? -4.168 1.640 -5.555 1.00 94.44 75 SER A CA 1
ATOM 558 C C . SER A 1 75 ? -4.324 0.427 -4.637 1.00 94.44 75 SER A C 1
ATOM 560 O O . SER A 1 75 ? -5.191 -0.424 -4.860 1.00 94.44 75 SER A O 1
ATOM 562 N N . ILE A 1 76 ? -3.534 0.387 -3.558 1.00 96.00 76 ILE A N 1
ATOM 563 C CA . ILE A 1 76 ? -3.657 -0.598 -2.467 1.00 96.00 76 ILE A CA 1
ATOM 564 C C . ILE A 1 76 ? -5.086 -0.633 -1.912 1.00 96.00 76 ILE A C 1
ATOM 566 O O . ILE A 1 76 ? -5.702 -1.696 -1.832 1.00 96.00 76 ILE A O 1
ATOM 570 N N . ALA A 1 77 ? -5.641 0.534 -1.567 1.00 95.19 77 ALA A N 1
ATOM 571 C CA . ALA A 1 77 ? -7.001 0.622 -1.046 1.00 95.19 77 ALA A CA 1
ATOM 572 C C . ALA A 1 77 ? -8.033 0.136 -2.073 1.00 95.19 77 ALA A C 1
ATOM 574 O O . ALA A 1 77 ? -8.991 -0.535 -1.695 1.00 95.19 77 ALA A O 1
ATOM 575 N N . SER A 1 78 ? -7.822 0.402 -3.368 1.00 94.88 78 SER A N 1
ATOM 576 C CA . SER A 1 78 ? -8.721 -0.083 -4.413 1.00 94.88 78 SER A CA 1
ATOM 577 C C . SER A 1 78 ? -8.735 -1.606 -4.519 1.00 94.88 78 SER A C 1
ATOM 579 O O . SER A 1 78 ? -9.806 -2.212 -4.503 1.00 94.88 78 SER A O 1
ATOM 581 N N . MET A 1 79 ? -7.555 -2.228 -4.558 1.00 96.69 79 MET A N 1
ATOM 582 C CA . MET A 1 79 ? -7.429 -3.685 -4.633 1.00 96.69 79 MET A CA 1
ATOM 583 C C . MET A 1 79 ? -7.983 -4.375 -3.385 1.00 96.69 79 MET A C 1
ATOM 585 O O . MET A 1 79 ? -8.745 -5.333 -3.507 1.00 96.69 79 MET A O 1
ATOM 589 N N . ALA A 1 80 ? -7.655 -3.867 -2.193 1.00 96.50 80 ALA A N 1
ATOM 590 C CA . ALA A 1 80 ? -8.156 -4.415 -0.936 1.00 96.50 80 ALA A CA 1
ATOM 591 C C . ALA A 1 80 ? -9.684 -4.316 -0.841 1.00 96.50 80 ALA A C 1
ATOM 593 O O . ALA A 1 80 ? -10.346 -5.296 -0.508 1.00 96.50 80 ALA A O 1
ATOM 594 N N . ASN A 1 81 ? -10.250 -3.146 -1.157 1.00 95.75 81 ASN A N 1
ATOM 595 C CA . ASN A 1 81 ? -11.692 -2.933 -1.083 1.00 95.75 81 ASN A CA 1
ATOM 596 C C . ASN A 1 81 ? -12.440 -3.776 -2.111 1.00 95.75 81 ASN A C 1
ATOM 598 O O . ASN A 1 81 ? -13.463 -4.346 -1.756 1.00 95.75 81 ASN A O 1
ATOM 602 N N . TRP A 1 82 ? -11.930 -3.917 -3.339 1.00 95.38 82 TRP A N 1
ATOM 603 C CA . TRP A 1 82 ? -12.563 -4.789 -4.329 1.00 95.38 82 TRP A CA 1
ATOM 604 C C . TRP A 1 82 ? -12.580 -6.249 -3.858 1.00 95.38 82 TRP A C 1
ATOM 606 O O . T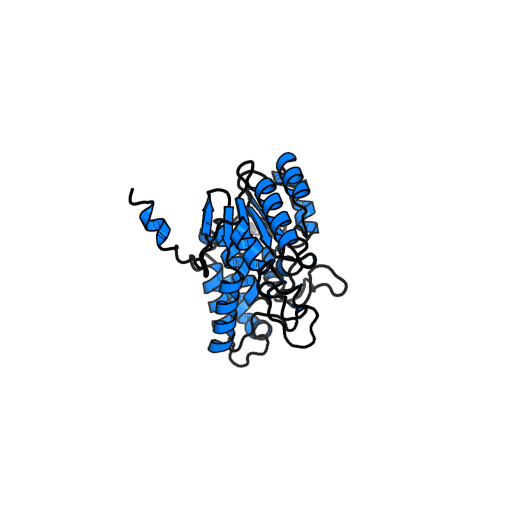RP A 1 82 ? -13.638 -6.879 -3.871 1.00 95.38 82 TRP A O 1
ATOM 616 N N . ALA A 1 83 ? -11.450 -6.755 -3.357 1.00 95.88 83 ALA A N 1
ATOM 617 C CA . ALA A 1 83 ? -11.365 -8.105 -2.811 1.00 95.88 83 ALA A CA 1
ATOM 618 C C . ALA A 1 83 ? -12.347 -8.312 -1.643 1.00 95.88 83 ALA A C 1
ATOM 620 O O . ALA A 1 83 ? -13.091 -9.289 -1.612 1.00 95.88 83 ALA A O 1
ATOM 621 N N . LEU A 1 84 ? -12.401 -7.373 -0.698 1.00 95.12 84 LEU A N 1
ATOM 622 C CA . LEU A 1 84 ? -13.303 -7.438 0.453 1.00 95.12 84 LEU A CA 1
ATOM 623 C C . LEU A 1 84 ? -14.780 -7.359 0.040 1.00 95.12 84 LEU A C 1
ATOM 625 O O . LEU A 1 84 ? -15.582 -8.189 0.465 1.00 95.12 84 LEU A O 1
ATOM 629 N N . GLU A 1 85 ? -15.146 -6.397 -0.804 1.00 94.38 85 GLU A N 1
ATOM 630 C CA . GLU A 1 85 ? -16.522 -6.195 -1.269 1.00 94.38 85 GLU A CA 1
ATOM 631 C C . GLU A 1 85 ? -17.053 -7.405 -2.031 1.00 94.38 85 GLU A C 1
ATOM 633 O O . GLU A 1 85 ? -18.174 -7.843 -1.770 1.00 94.38 85 GLU A O 1
ATOM 638 N N . HIS A 1 86 ? -16.233 -7.984 -2.912 1.00 94.75 86 HIS A N 1
ATOM 639 C CA . HIS A 1 86 ? -16.589 -9.198 -3.646 1.00 94.75 86 HIS A CA 1
ATOM 640 C C . HIS A 1 86 ? -16.858 -10.383 -2.706 1.00 94.75 86 HIS A C 1
ATOM 642 O O . HIS A 1 86 ? -17.768 -11.173 -2.936 1.00 94.75 86 HIS A O 1
ATOM 648 N N . ASN A 1 87 ? -16.147 -10.443 -1.579 1.00 95.06 87 ASN A N 1
ATOM 649 C CA . ASN A 1 87 ? -16.350 -11.443 -0.529 1.00 95.06 87 ASN A CA 1
ATOM 650 C C . ASN A 1 87 ? -17.388 -11.017 0.537 1.00 95.06 87 ASN A C 1
ATOM 652 O O . ASN A 1 87 ? -17.432 -11.579 1.635 1.00 95.06 87 ASN A O 1
ATOM 656 N N . GLY A 1 88 ? -18.227 -10.013 0.252 1.00 94.50 88 GLY A N 1
ATOM 657 C CA . GLY A 1 88 ? -19.320 -9.582 1.131 1.00 94.50 88 GLY A CA 1
ATOM 658 C C . GLY A 1 88 ? -18.864 -8.914 2.432 1.00 94.50 88 GLY A C 1
ATOM 659 O O . GLY A 1 88 ? -19.587 -8.940 3.431 1.00 94.50 88 GLY A O 1
ATOM 660 N N . ARG A 1 89 ? -17.656 -8.343 2.454 1.00 93.25 89 ARG A N 1
ATOM 661 C CA . ARG A 1 89 ? -17.061 -7.705 3.634 1.00 93.25 89 ARG A CA 1
ATOM 662 C C . ARG A 1 89 ? -17.336 -6.205 3.683 1.00 93.25 89 ARG A C 1
ATOM 664 O O . ARG A 1 89 ? -17.307 -5.500 2.671 1.00 93.25 89 ARG A O 1
ATOM 671 N N . ALA A 1 90 ? -17.594 -5.710 4.892 1.00 91.31 90 ALA A N 1
ATOM 672 C CA . ALA A 1 90 ? -17.911 -4.305 5.161 1.00 91.31 90 ALA A CA 1
ATOM 673 C C . ALA A 1 90 ? -16.684 -3.491 5.608 1.00 91.31 90 ALA A C 1
ATOM 675 O O . ALA A 1 90 ? -16.746 -2.266 5.676 1.00 91.31 90 ALA A O 1
ATOM 676 N N . GLU A 1 91 ? -15.571 -4.155 5.917 1.00 93.12 91 GLU A N 1
ATOM 677 C CA . GLU A 1 91 ? -14.304 -3.507 6.236 1.00 93.12 91 GLU A CA 1
ATOM 678 C C . GLU A 1 91 ? -13.780 -2.701 5.044 1.00 93.12 91 GLU A C 1
ATOM 680 O O . GLU A 1 91 ? -14.007 -3.064 3.885 1.00 93.12 91 GLU A O 1
ATOM 685 N N . ARG A 1 92 ? -13.097 -1.584 5.319 1.00 93.69 92 ARG A N 1
ATOM 686 C CA . ARG A 1 92 ? -12.611 -0.673 4.274 1.00 93.69 92 ARG A CA 1
ATOM 687 C C . ARG A 1 92 ? -11.196 -0.189 4.521 1.00 93.69 92 ARG A C 1
ATOM 689 O O . ARG A 1 92 ? -10.837 0.153 5.641 1.00 93.69 92 ARG A O 1
ATOM 696 N N . PHE A 1 93 ? -10.434 -0.103 3.442 1.00 95.94 93 PHE A N 1
ATOM 697 C CA . PHE A 1 93 ? -9.153 0.576 3.350 1.00 95.94 93 PHE A CA 1
ATOM 698 C C . PHE A 1 93 ? -9.369 1.990 2.826 1.00 95.94 93 PHE A C 1
ATOM 700 O O . PHE A 1 93 ? -10.055 2.176 1.819 1.00 95.94 93 PHE A O 1
ATOM 707 N N . VAL A 1 94 ? -8.766 2.979 3.480 1.00 94.38 94 VAL A N 1
ATOM 708 C CA . VAL A 1 94 ? -8.853 4.384 3.066 1.00 94.38 94 VAL A CA 1
ATOM 709 C C . VAL A 1 94 ? -7.490 5.053 3.141 1.00 94.38 94 VAL A C 1
ATOM 711 O O . VAL A 1 94 ? -6.802 4.955 4.154 1.00 94.38 94 VAL A O 1
ATOM 714 N N . TYR A 1 95 ? -7.102 5.752 2.073 1.00 93.62 95 TYR A N 1
ATOM 715 C CA . TYR A 1 95 ? -5.914 6.598 2.080 1.00 93.62 95 TYR A CA 1
ATOM 716 C C . TYR A 1 95 ? -6.236 7.970 2.659 1.00 93.62 95 TYR A C 1
ATOM 718 O O . TYR A 1 95 ? -7.087 8.697 2.148 1.00 93.62 95 TYR A O 1
ATOM 726 N N . CYS A 1 96 ? -5.523 8.325 3.720 1.00 92.50 96 CYS A N 1
ATOM 727 C CA . CYS A 1 96 ? -5.757 9.525 4.510 1.00 92.50 96 CYS A CA 1
ATOM 728 C C . CYS A 1 96 ? -4.616 10.548 4.431 1.00 92.50 96 CYS A C 1
ATOM 730 O O . CYS A 1 96 ? -4.628 11.522 5.188 1.00 92.50 96 CYS A O 1
ATOM 732 N N . GLY A 1 97 ? -3.657 10.349 3.521 1.00 91.00 97 GLY A N 1
ATOM 733 C CA . GLY A 1 97 ? -2.533 11.259 3.324 1.00 91.00 97 GLY A CA 1
ATOM 734 C C . GLY A 1 97 ? -1.455 11.145 4.394 1.00 91.00 97 GLY A C 1
ATOM 735 O O . GLY A 1 97 ? -1.379 10.174 5.146 1.00 91.00 97 GLY A O 1
ATOM 736 N N . ASN A 1 98 ? -0.640 12.190 4.485 1.00 91.56 98 ASN A N 1
ATOM 737 C CA . ASN A 1 98 ? 0.332 12.341 5.558 1.00 91.56 98 ASN A CA 1
ATOM 738 C C . ASN A 1 98 ? -0.366 12.656 6.885 1.00 91.56 98 ASN A C 1
ATOM 740 O O . ASN A 1 98 ? -1.380 13.359 6.923 1.00 91.56 98 ASN A O 1
ATOM 744 N N . ILE A 1 99 ? 0.205 12.184 7.994 1.00 92.56 99 ILE A N 1
ATOM 745 C CA . ILE A 1 99 ? -0.327 12.461 9.327 1.00 92.56 99 ILE A CA 1
ATOM 746 C C . ILE A 1 99 ? 0.771 12.765 10.337 1.00 92.56 99 ILE A C 1
ATOM 748 O O . ILE A 1 99 ? 1.798 12.097 10.399 1.00 92.56 99 ILE A O 1
ATOM 752 N N . GLU A 1 100 ? 0.502 13.749 11.188 1.00 94.00 100 GLU A N 1
ATOM 753 C CA . GLU A 1 100 ? 1.306 14.013 12.375 1.00 94.00 100 GLU A CA 1
ATOM 754 C C . GLU A 1 100 ? 0.842 13.149 13.559 1.00 94.00 100 GLU A C 1
ATOM 756 O O . GLU A 1 100 ? -0.364 12.947 13.744 1.00 94.00 100 GLU A O 1
ATOM 761 N N . PRO A 1 101 ? 1.743 12.709 14.457 1.00 93.62 101 PRO A N 1
ATOM 762 C CA . PRO A 1 101 ? 1.360 11.893 15.609 1.00 93.62 101 PRO A CA 1
ATOM 763 C C . PRO A 1 101 ? 0.292 12.534 16.513 1.00 93.62 101 PRO A C 1
ATOM 765 O O . PRO A 1 101 ? -0.545 11.843 17.094 1.00 93.62 101 PRO A O 1
ATOM 768 N N . SER A 1 102 ? 0.279 13.866 16.621 1.00 93.75 102 SER A N 1
ATOM 769 C CA . SER A 1 102 ? -0.754 14.599 17.367 1.00 93.75 102 SER A CA 1
ATOM 770 C C . SER A 1 102 ? -2.144 14.458 16.737 1.00 93.75 102 SER A C 1
ATOM 772 O O . SER A 1 102 ? -3.136 14.356 17.462 1.00 93.75 102 SER A O 1
ATOM 774 N N . ALA A 1 103 ? -2.223 14.396 15.406 1.00 93.88 103 ALA A N 1
ATOM 775 C CA . ALA A 1 103 ? -3.469 14.210 14.675 1.00 93.88 103 ALA A CA 1
ATOM 776 C C . ALA A 1 103 ? -4.006 12.777 14.815 1.00 93.88 103 ALA A C 1
ATOM 778 O O . ALA A 1 103 ? -5.217 12.616 14.958 1.00 93.88 103 ALA A O 1
ATOM 779 N N . ILE A 1 104 ? -3.136 11.755 14.882 1.00 94.19 104 ILE A N 1
ATOM 780 C CA . ILE A 1 104 ? -3.548 10.372 15.207 1.00 94.19 104 ILE A CA 1
ATOM 781 C C . ILE A 1 104 ? -4.309 10.367 16.537 1.00 94.19 104 ILE A C 1
ATOM 783 O O . ILE A 1 104 ? -5.452 9.919 16.616 1.00 94.19 104 ILE A O 1
ATOM 787 N N . ARG A 1 105 ? -3.707 10.962 17.574 1.00 92.38 105 ARG A N 1
ATOM 788 C CA . ARG A 1 105 ? -4.309 11.034 18.911 1.00 92.38 105 ARG A CA 1
ATOM 789 C C . ARG A 1 105 ? -5.636 11.797 18.917 1.00 92.38 105 ARG A C 1
ATOM 791 O O . ARG A 1 105 ? -6.569 11.396 19.607 1.00 92.38 105 ARG A O 1
ATOM 798 N N . ALA A 1 106 ? -5.734 12.894 18.167 1.00 93.38 106 ALA A N 1
ATOM 799 C CA . ALA A 1 106 ? -6.976 13.657 18.043 1.00 93.38 106 ALA A CA 1
ATOM 800 C C . ALA A 1 106 ? -8.095 12.852 17.353 1.00 93.38 106 ALA A C 1
ATOM 802 O O . ALA A 1 106 ? -9.244 12.890 17.799 1.00 93.38 106 ALA A O 1
ATOM 803 N N . ARG A 1 107 ? -7.767 12.083 16.306 1.00 94.50 107 ARG A N 1
ATOM 804 C CA . ARG A 1 107 ? -8.728 11.224 15.592 1.00 94.50 107 ARG A CA 1
ATOM 805 C C . ARG A 1 107 ? -9.214 10.054 16.449 1.00 94.50 107 ARG A C 1
ATOM 807 O O . ARG A 1 107 ? -10.398 9.740 16.412 1.00 94.50 107 ARG A O 1
ATOM 814 N N . ILE A 1 108 ? -8.346 9.476 17.281 1.00 93.62 108 ILE A N 1
ATOM 815 C CA . ILE A 1 108 ? -8.749 8.459 18.269 1.00 93.62 108 ILE A CA 1
ATOM 816 C C . ILE A 1 108 ? -9.698 9.069 19.311 1.00 93.62 108 ILE A C 1
ATOM 818 O O . ILE A 1 108 ? -10.801 8.574 19.518 1.00 93.62 108 ILE A O 1
ATOM 822 N N . ARG A 1 109 ? -9.332 10.212 19.909 1.00 92.69 109 ARG A N 1
ATOM 823 C CA . ARG A 1 109 ? -10.156 10.877 20.942 1.00 92.69 109 ARG A CA 1
ATOM 824 C C . ARG A 1 109 ? -11.530 11.331 20.455 1.00 92.69 109 ARG A C 1
ATOM 826 O O . ARG A 1 109 ? -12.470 11.351 21.239 1.00 92.69 109 ARG A O 1
ATOM 833 N N . SER A 1 110 ? -11.637 11.733 19.192 1.00 93.00 110 SER A N 1
ATOM 834 C CA . SER A 1 110 ? -12.915 12.123 18.581 1.00 93.00 110 SER A CA 1
ATOM 835 C C . SER A 1 110 ? -13.771 10.927 18.150 1.00 93.00 110 SER A C 1
ATOM 837 O O . SER A 1 110 ? -14.919 11.119 17.761 1.00 93.00 110 SER A O 1
ATOM 839 N N . GLY A 1 111 ? -13.242 9.698 18.218 1.00 92.75 111 GLY A N 1
ATOM 840 C CA . GLY A 1 111 ? -13.928 8.488 17.762 1.00 92.75 111 GLY A CA 1
ATOM 841 C C . GLY A 1 111 ? -13.953 8.321 16.240 1.00 92.75 111 GLY A C 1
ATOM 842 O O . GLY A 1 111 ? -14.715 7.490 15.737 1.00 92.75 111 GLY A O 1
ATOM 843 N N . ALA A 1 112 ? -13.143 9.101 15.516 1.00 93.69 112 ALA A N 1
ATOM 844 C CA . ALA A 1 112 ? -12.946 8.980 14.074 1.00 93.69 112 ALA A CA 1
ATOM 845 C C . ALA A 1 112 ? -12.060 7.765 13.728 1.00 93.69 112 ALA A C 1
ATOM 847 O O . ALA A 1 112 ? -12.291 7.082 12.734 1.00 93.69 112 ALA A O 1
ATOM 848 N N . ILE A 1 113 ? -11.098 7.446 14.599 1.00 95.06 113 ILE A N 1
ATOM 849 C CA . ILE A 1 113 ? -10.424 6.142 14.664 1.00 95.06 113 ILE A CA 1
ATOM 850 C C . ILE A 1 113 ? -10.918 5.448 15.935 1.00 95.06 113 ILE A C 1
ATOM 852 O O . ILE A 1 113 ? -10.949 6.072 16.996 1.00 95.06 113 ILE A O 1
ATOM 856 N N . ARG A 1 114 ? -11.332 4.181 15.842 1.00 93.94 114 ARG A N 1
ATOM 857 C CA . ARG A 1 114 ? -11.957 3.438 16.952 1.00 93.94 114 ARG A CA 1
ATOM 858 C C . ARG A 1 114 ? -11.198 2.160 17.286 1.00 93.94 114 ARG A C 1
ATOM 860 O O . ARG A 1 114 ? -10.447 1.646 16.464 1.00 93.94 114 ARG A O 1
ATOM 867 N N . ALA A 1 115 ? -11.451 1.609 18.473 1.00 92.00 115 ALA A N 1
ATOM 868 C CA . ALA A 1 115 ? -10.996 0.265 18.819 1.00 92.00 115 ALA A CA 1
ATOM 869 C C . ALA A 1 115 ? -11.426 -0.746 17.738 1.00 92.00 115 ALA A C 1
ATOM 871 O O . ALA A 1 115 ? -12.569 -0.715 17.277 1.00 92.00 115 ALA A O 1
ATOM 872 N N . GLY A 1 116 ? -10.505 -1.621 17.331 1.00 90.69 116 GLY A N 1
ATOM 873 C CA . GLY A 1 116 ? -10.695 -2.546 16.207 1.00 90.69 116 GLY A CA 1
ATOM 874 C C . GLY A 1 116 ? -10.276 -1.997 14.836 1.00 90.69 116 GLY A C 1
ATOM 875 O O . GLY A 1 116 ? -10.094 -2.790 13.913 1.00 90.69 116 GLY A O 1
ATOM 876 N N . ASP A 1 117 ? -10.049 -0.686 14.697 1.00 95.56 117 ASP A N 1
ATOM 877 C CA . ASP A 1 117 ? -9.418 -0.129 13.498 1.00 95.56 117 ASP A CA 1
ATOM 878 C C . ASP A 1 117 ? -7.929 -0.488 13.437 1.00 95.56 117 ASP A C 1
ATOM 880 O O . ASP A 1 117 ? -7.270 -0.764 14.447 1.00 95.56 117 ASP A O 1
ATOM 884 N N . THR A 1 118 ? -7.387 -0.443 12.223 1.00 96.06 118 THR A N 1
ATOM 885 C CA . THR A 1 118 ? -5.952 -0.589 11.972 1.00 96.06 118 THR A CA 1
ATOM 886 C C . THR A 1 118 ? -5.413 0.690 11.345 1.00 96.06 118 THR A C 1
ATOM 888 O O . THR A 1 118 ? -5.970 1.197 10.379 1.00 96.06 118 THR A O 1
ATOM 891 N N . ILE A 1 119 ? -4.317 1.212 11.878 1.00 96.94 119 ILE A N 1
ATOM 892 C CA . ILE A 1 119 ? -3.533 2.296 11.292 1.00 96.94 119 ILE A CA 1
ATOM 893 C C . ILE A 1 119 ? -2.325 1.656 10.625 1.00 96.94 119 ILE A C 1
ATOM 895 O O . ILE A 1 119 ? -1.543 0.988 11.295 1.00 96.94 119 ILE A O 1
ATOM 899 N N . ILE A 1 120 ? -2.149 1.883 9.331 1.00 96.81 120 ILE A N 1
ATOM 900 C CA . ILE A 1 120 ? -0.950 1.488 8.599 1.00 96.81 120 ILE A CA 1
ATOM 901 C C . ILE A 1 120 ? -0.177 2.753 8.261 1.00 96.81 120 ILE A C 1
ATOM 903 O O . ILE A 1 120 ? -0.714 3.653 7.619 1.00 96.81 120 ILE A O 1
ATOM 907 N N . LEU A 1 121 ? 1.065 2.820 8.734 1.00 96.00 121 LEU A N 1
ATOM 908 C CA . LEU A 1 121 ? 1.989 3.904 8.435 1.00 96.00 121 LEU A CA 1
ATOM 909 C C . LEU A 1 121 ? 3.005 3.402 7.405 1.00 96.00 121 LEU A C 1
ATOM 911 O O . LEU A 1 121 ? 3.829 2.540 7.710 1.00 96.00 121 LEU A O 1
ATOM 915 N N . GLU A 1 122 ? 2.901 3.922 6.193 1.00 91.31 122 GLU A N 1
ATOM 916 C CA . GLU A 1 122 ? 3.721 3.617 5.019 1.00 91.31 122 GLU A CA 1
ATOM 917 C C . GLU A 1 122 ? 4.447 4.906 4.635 1.00 91.31 122 GLU A C 1
ATOM 919 O O . GLU A 1 122 ? 3.781 5.925 4.554 1.00 91.31 122 GLU A O 1
ATOM 924 N N . ASP A 1 123 ? 5.779 4.912 4.518 1.00 85.38 123 ASP A N 1
ATOM 925 C CA . ASP A 1 123 ? 6.540 6.146 4.215 1.00 85.38 123 ASP A CA 1
ATOM 926 C C . ASP A 1 123 ? 6.071 7.375 5.043 1.00 85.38 123 ASP A C 1
ATOM 928 O O . ASP A 1 123 ? 5.758 8.462 4.553 1.00 85.38 123 ASP A O 1
ATOM 932 N N . ALA A 1 124 ? 5.868 7.168 6.349 1.00 86.25 124 ALA A N 1
ATOM 933 C CA . ALA A 1 124 ? 5.245 8.167 7.208 1.00 86.25 124 ALA A CA 1
ATOM 934 C C . ALA A 1 124 ? 6.301 8.969 7.977 1.00 86.25 124 ALA A C 1
ATOM 936 O O . ALA A 1 124 ? 7.070 8.421 8.770 1.00 86.25 124 ALA A O 1
ATOM 937 N N . GLY A 1 125 ? 6.268 10.293 7.814 1.00 86.00 125 GLY A N 1
ATOM 938 C CA . GLY A 1 125 ? 7.094 11.244 8.559 1.00 86.00 125 GLY A CA 1
ATOM 939 C C . GLY A 1 125 ? 8.102 11.986 7.682 1.00 86.00 125 GLY A C 1
ATOM 940 O O . GLY A 1 125 ? 8.167 11.809 6.474 1.00 86.00 125 GLY A O 1
ATOM 941 N N . ASN A 1 126 ? 8.898 12.864 8.295 1.00 83.44 126 ASN A N 1
ATOM 942 C CA . ASN A 1 126 ? 9.895 13.653 7.570 1.00 83.44 126 ASN A CA 1
ATOM 943 C C . ASN A 1 126 ? 11.216 12.877 7.438 1.00 83.44 126 ASN A C 1
ATOM 945 O O . ASN A 1 126 ? 12.132 13.069 8.242 1.00 83.44 126 ASN A O 1
ATOM 949 N N . TYR A 1 127 ? 11.298 11.986 6.449 1.00 83.12 127 TYR A N 1
ATOM 950 C CA . TYR A 1 127 ? 12.506 11.207 6.162 1.00 83.12 127 TYR A CA 1
ATOM 951 C C . TYR A 1 127 ? 13.681 12.081 5.690 1.00 83.12 127 TYR A C 1
ATOM 953 O O . TYR A 1 127 ? 14.820 11.817 6.071 1.00 83.12 127 TYR A O 1
ATOM 961 N N . ALA A 1 128 ? 13.413 13.197 5.000 1.00 84.94 128 ALA A N 1
ATOM 962 C CA . ALA A 1 128 ? 14.433 14.160 4.565 1.00 84.94 128 ALA A CA 1
ATOM 963 C C . ALA A 1 128 ? 15.184 14.839 5.732 1.00 84.94 128 ALA A C 1
ATOM 965 O O . ALA A 1 128 ? 16.293 15.342 5.561 1.00 84.94 128 ALA A O 1
ATOM 966 N N . ALA A 1 129 ? 14.608 14.845 6.942 1.00 87.25 129 ALA A N 1
ATOM 967 C CA . ALA A 1 129 ? 15.274 15.326 8.157 1.00 87.25 129 ALA A CA 1
ATOM 968 C C . ALA A 1 129 ? 16.244 14.296 8.780 1.00 87.25 129 ALA A C 1
ATOM 970 O O . ALA A 1 129 ? 16.861 14.569 9.816 1.00 87.25 129 ALA A O 1
ATOM 971 N N . GLY A 1 130 ? 16.383 13.122 8.161 1.00 89.19 130 GLY A N 1
ATOM 972 C CA . GLY A 1 130 ? 17.323 12.072 8.525 1.00 89.19 130 GLY A CA 1
ATOM 973 C C . GLY A 1 130 ? 16.829 11.099 9.609 1.00 89.19 130 GLY A C 1
ATOM 974 O O . GLY A 1 130 ? 15.790 11.312 10.252 1.00 89.19 130 GLY A O 1
ATOM 975 N N . PRO A 1 131 ? 17.594 10.017 9.866 1.00 91.62 131 PRO A N 1
ATOM 976 C CA . PRO A 1 131 ? 17.161 8.900 10.709 1.00 91.62 131 PRO A CA 1
ATOM 977 C C . PRO A 1 131 ? 16.785 9.268 12.145 1.00 91.62 131 PRO A C 1
ATOM 979 O O . PRO A 1 131 ? 15.881 8.657 12.717 1.00 91.62 131 PRO A O 1
ATOM 982 N N . TYR A 1 132 ? 17.428 10.269 12.755 1.00 91.44 132 TYR A N 1
ATOM 983 C CA . TYR A 1 132 ? 17.076 10.686 14.116 1.00 91.44 132 TYR A CA 1
ATOM 984 C C . TYR A 1 132 ? 15.672 11.307 14.196 1.00 91.44 132 TYR A C 1
ATOM 986 O O . TYR A 1 132 ? 14.874 10.928 15.061 1.00 91.44 132 TYR A O 1
ATOM 994 N N . ALA A 1 133 ? 15.353 12.235 13.287 1.00 91.75 133 ALA A N 1
ATOM 995 C CA . ALA A 1 133 ? 14.037 12.867 13.220 1.00 91.75 133 ALA A CA 1
ATOM 996 C C . ALA A 1 133 ? 12.957 11.843 12.846 1.00 91.75 133 ALA A C 1
ATOM 998 O O . ALA A 1 133 ? 11.902 11.795 13.488 1.00 91.75 133 ALA A O 1
ATOM 999 N N . TYR A 1 134 ? 13.269 10.960 11.895 1.00 93.19 134 TYR A N 1
ATOM 1000 C CA . TYR A 1 134 ? 12.404 9.856 11.490 1.00 93.19 134 TYR A CA 1
ATOM 1001 C C . TYR A 1 134 ? 12.100 8.908 12.664 1.00 93.19 134 TYR A C 1
ATOM 1003 O O . TYR A 1 134 ? 10.943 8.606 12.961 1.00 93.19 134 TYR A O 1
ATOM 1011 N N . ARG A 1 135 ? 13.114 8.537 13.457 1.00 93.06 135 ARG A N 1
ATOM 1012 C CA . ARG A 1 135 ? 12.936 7.748 14.690 1.00 93.06 135 ARG A CA 1
ATOM 1013 C C . ARG A 1 135 ? 12.035 8.451 15.709 1.00 93.06 135 ARG A C 1
ATOM 1015 O O . ARG A 1 135 ? 11.208 7.806 16.357 1.00 93.06 135 ARG A O 1
ATOM 1022 N N . ALA A 1 136 ? 12.210 9.759 15.896 1.00 94.19 136 ALA A N 1
ATOM 1023 C CA . ALA A 1 136 ? 11.405 10.543 16.830 1.00 94.19 136 ALA A CA 1
ATOM 1024 C C . ALA A 1 136 ? 9.938 10.657 16.382 1.00 94.19 136 ALA A C 1
ATOM 1026 O O . ALA A 1 136 ? 9.038 10.671 17.226 1.00 94.19 136 ALA A O 1
ATOM 1027 N N . PHE A 1 137 ? 9.680 10.721 15.073 1.00 95.19 137 PHE A N 1
ATOM 1028 C CA . PHE A 1 137 ? 8.335 10.598 14.515 1.00 95.19 137 PHE A CA 1
ATOM 1029 C C . PHE A 1 137 ? 7.725 9.236 14.864 1.00 95.19 137 PHE A C 1
ATOM 1031 O O . PHE A 1 137 ? 6.702 9.196 15.547 1.00 95.19 137 PHE A O 1
ATOM 1038 N N . TRP A 1 138 ? 8.400 8.138 14.511 1.00 94.75 138 TRP A N 1
ATOM 1039 C CA . TRP A 1 138 ? 7.908 6.779 14.748 1.00 94.75 138 TRP A CA 1
ATOM 1040 C C . TRP A 1 138 ? 7.569 6.503 16.210 1.00 94.75 138 TRP A C 1
ATOM 1042 O O . TRP A 1 138 ? 6.530 5.913 16.503 1.00 94.75 138 TRP A O 1
ATOM 1052 N N . ARG A 1 139 ? 8.410 6.961 17.148 1.00 94.00 139 ARG A N 1
ATOM 1053 C CA . ARG A 1 139 ? 8.126 6.830 18.587 1.00 94.00 139 ARG A CA 1
ATOM 1054 C C . ARG A 1 139 ? 6.816 7.505 18.973 1.00 94.00 139 ARG A C 1
ATOM 1056 O O . ARG A 1 139 ? 5.979 6.885 19.619 1.00 94.00 139 ARG A O 1
ATOM 1063 N N . ARG A 1 140 ? 6.633 8.759 18.554 1.00 94.75 140 ARG A N 1
ATOM 1064 C CA . ARG A 1 140 ? 5.425 9.532 18.861 1.00 94.75 140 ARG A CA 1
ATOM 1065 C C . ARG A 1 140 ? 4.193 8.937 18.185 1.00 94.75 140 ARG A C 1
ATOM 1067 O O . ARG A 1 140 ? 3.129 8.929 18.791 1.00 94.75 140 ARG A O 1
ATOM 1074 N N . ALA A 1 141 ? 4.331 8.433 16.959 1.00 94.19 141 ALA A N 1
ATOM 1075 C CA . ALA A 1 141 ? 3.250 7.769 16.239 1.00 94.19 141 ALA A CA 1
ATOM 1076 C C . ALA A 1 141 ? 2.811 6.482 16.954 1.00 94.19 141 ALA A C 1
ATOM 1078 O O . ALA A 1 141 ? 1.619 6.305 17.197 1.00 94.19 141 ALA A O 1
ATOM 1079 N N . ARG A 1 142 ? 3.766 5.649 17.397 1.00 93.12 142 ARG A N 1
ATOM 1080 C CA . ARG A 1 142 ? 3.495 4.474 18.243 1.00 93.12 142 ARG A CA 1
ATOM 1081 C C . ARG A 1 142 ? 2.762 4.863 19.522 1.00 93.12 142 ARG A C 1
ATOM 1083 O O . ARG A 1 142 ? 1.672 4.365 19.767 1.00 93.12 142 ARG A O 1
ATOM 1090 N N . GLU A 1 143 ? 3.309 5.808 20.283 1.00 91.56 143 GLU A N 1
ATOM 1091 C CA . GLU A 1 143 ? 2.698 6.314 21.522 1.00 91.56 143 GLU A CA 1
ATOM 1092 C C . GLU A 1 143 ? 1.307 6.947 21.306 1.00 91.56 143 GLU A C 1
ATOM 1094 O O . GLU A 1 143 ? 0.516 7.049 22.244 1.00 91.56 143 GLU A O 1
ATOM 1099 N N . ALA A 1 144 ? 1.003 7.444 20.105 1.00 92.44 144 ALA A N 1
ATOM 1100 C CA . ALA A 1 144 ? -0.305 7.994 19.768 1.00 92.44 144 ALA A CA 1
ATOM 1101 C C . ALA A 1 144 ? -1.319 6.917 19.368 1.00 92.44 144 ALA A C 1
ATOM 1103 O O . ALA A 1 144 ? -2.484 7.059 19.725 1.00 92.44 144 ALA A O 1
ATOM 1104 N N . ALA A 1 145 ? -0.886 5.886 18.639 1.00 90.88 145 ALA A N 1
ATOM 1105 C CA . ALA A 1 145 ? -1.757 4.881 18.040 1.00 90.88 145 ALA A CA 1
ATOM 1106 C C . ALA A 1 145 ? -2.059 3.692 18.959 1.00 90.88 145 ALA A C 1
ATOM 1108 O O . ALA A 1 145 ? -3.167 3.184 18.920 1.00 90.88 145 ALA A O 1
ATOM 1109 N N . THR A 1 146 ? -1.113 3.236 19.785 1.00 80.19 146 THR A N 1
ATOM 1110 C CA . THR A 1 146 ? -1.298 2.004 20.583 1.00 80.19 146 THR A CA 1
ATOM 1111 C C . THR A 1 146 ? -2.114 2.215 21.864 1.00 80.19 146 THR A C 1
ATOM 1113 O O . THR A 1 146 ? -2.237 1.304 22.681 1.00 80.19 146 THR A O 1
ATOM 1116 N N . ALA A 1 147 ? -2.654 3.416 22.075 1.00 68.12 147 ALA A N 1
ATOM 1117 C CA . ALA A 1 147 ? -3.657 3.654 23.103 1.00 68.12 147 ALA A CA 1
ATOM 1118 C C . ALA A 1 147 ? -5.034 3.194 22.584 1.00 68.12 147 ALA A C 1
ATOM 1120 O O . ALA A 1 147 ? -5.339 3.342 21.405 1.00 68.12 147 ALA A O 1
ATOM 1121 N N . ASP A 1 148 ? -5.875 2.652 23.464 1.00 77.19 148 ASP A N 1
ATOM 1122 C CA . ASP A 1 148 ? -7.314 2.475 23.206 1.00 77.19 148 ASP A CA 1
ATOM 1123 C C . ASP A 1 148 ? -7.717 1.390 22.178 1.00 77.19 148 ASP A C 1
ATOM 1125 O O . ASP A 1 148 ? -8.770 1.475 21.547 1.00 77.19 148 ASP A O 1
ATOM 1129 N N . GLY A 1 149 ? -6.925 0.317 22.043 1.00 82.75 149 GLY A N 1
ATOM 1130 C CA . GLY A 1 149 ? -7.328 -0.885 21.288 1.00 82.75 149 GLY A CA 1
ATOM 1131 C C . GLY A 1 149 ? -7.297 -0.733 19.762 1.00 82.75 149 GLY A C 1
ATOM 1132 O O . GLY A 1 149 ? -7.931 -1.513 19.047 1.00 82.75 149 GLY A O 1
ATOM 1133 N N . VAL A 1 150 ? -6.575 0.271 19.265 1.00 91.94 150 VAL A N 1
ATOM 1134 C CA . VAL A 1 150 ? -6.252 0.449 17.847 1.00 91.94 150 VAL A CA 1
ATOM 1135 C C . VAL A 1 150 ? -4.979 -0.332 17.525 1.00 91.94 150 VAL A C 1
ATOM 1137 O O . VAL A 1 150 ? -4.014 -0.315 18.293 1.00 91.94 150 VAL A O 1
ATOM 1140 N N . LYS A 1 151 ? -4.962 -1.017 16.379 1.00 93.69 151 LYS A N 1
ATOM 1141 C CA . LYS A 1 151 ? -3.760 -1.694 15.884 1.00 93.69 151 LYS A CA 1
ATOM 1142 C C . LYS A 1 151 ? -2.916 -0.715 15.075 1.00 93.69 151 LYS A C 1
ATOM 1144 O O . LYS A 1 151 ? -3.427 -0.078 14.160 1.00 93.69 151 LYS A O 1
ATOM 1149 N N . LEU A 1 152 ? -1.623 -0.629 15.359 1.00 95.50 152 LEU A N 1
ATOM 1150 C CA . LEU A 1 152 ? -0.646 0.074 14.538 1.00 95.50 152 LEU A CA 1
ATOM 1151 C C . LEU A 1 152 ? 0.165 -0.928 13.716 1.00 95.50 152 LEU A C 1
ATOM 1153 O O . LEU A 1 152 ? 0.674 -1.906 14.253 1.00 95.50 152 LEU A O 1
ATOM 1157 N N . VAL A 1 153 ? 0.351 -0.640 12.434 1.00 95.19 153 VAL A N 1
ATOM 1158 C CA . VAL A 1 153 ? 1.293 -1.323 11.553 1.00 95.19 153 VAL A CA 1
ATOM 1159 C C . VAL A 1 153 ? 2.403 -0.346 11.189 1.00 95.19 153 VAL A C 1
ATOM 1161 O O . VAL A 1 153 ? 2.154 0.701 10.592 1.00 95.19 153 VAL A O 1
ATOM 1164 N N . MET A 1 154 ? 3.627 -0.697 11.567 1.00 94.69 154 MET A N 1
ATOM 1165 C CA . MET A 1 154 ? 4.852 -0.012 11.156 1.00 94.69 154 MET A CA 1
ATOM 1166 C C . MET A 1 154 ? 5.538 -0.825 10.059 1.00 94.69 154 MET A C 1
ATOM 1168 O O . MET A 1 154 ? 5.460 -2.055 10.074 1.00 94.69 154 MET A O 1
ATOM 1172 N N . MET A 1 155 ? 6.264 -0.179 9.149 1.00 94.44 155 MET A N 1
ATOM 1173 C CA . MET A 1 155 ? 7.061 -0.908 8.163 1.00 94.44 155 MET A CA 1
ATOM 1174 C C . MET A 1 155 ? 8.327 -0.178 7.742 1.00 94.44 155 MET A C 1
ATOM 1176 O O . MET A 1 155 ? 8.370 1.048 7.712 1.00 94.44 155 MET A O 1
ATOM 1180 N N . THR A 1 156 ? 9.363 -0.950 7.426 1.00 94.06 156 THR A N 1
ATOM 1181 C CA . THR A 1 156 ? 10.494 -0.457 6.621 1.00 94.06 156 THR A CA 1
ATOM 1182 C C . THR A 1 156 ? 10.019 -0.155 5.209 1.00 94.06 156 THR A C 1
ATOM 1184 O O . THR A 1 156 ? 9.062 -0.784 4.770 1.00 94.06 156 THR A O 1
ATOM 1187 N N . MET A 1 157 ? 10.737 0.682 4.474 1.00 93.50 157 MET A N 1
ATOM 1188 C CA . MET A 1 157 ? 10.441 0.988 3.077 1.00 93.50 157 MET A CA 1
ATOM 1189 C C . MET A 1 157 ? 11.587 0.554 2.165 1.00 93.50 157 MET A C 1
ATOM 1191 O O . MET A 1 157 ? 12.707 0.333 2.625 1.00 93.50 157 MET A O 1
ATOM 1195 N N . PHE A 1 158 ? 11.258 0.398 0.891 1.00 92.00 158 PHE A N 1
ATOM 1196 C CA . PHE A 1 158 ? 12.157 0.039 -0.198 1.00 92.00 158 PHE A CA 1
ATOM 1197 C C . PHE A 1 158 ? 12.283 1.218 -1.149 1.00 92.00 158 PHE A C 1
ATOM 1199 O O . PHE A 1 158 ? 11.342 1.989 -1.328 1.00 92.00 158 PHE A O 1
ATOM 1206 N N . ASP A 1 159 ? 13.421 1.297 -1.817 1.00 87.75 159 ASP A N 1
ATOM 1207 C CA . ASP A 1 159 ? 13.664 2.236 -2.892 1.00 87.75 159 ASP A CA 1
ATOM 1208 C C . ASP A 1 159 ? 14.731 1.674 -3.834 1.00 87.75 159 ASP A C 1
ATOM 1210 O O . ASP A 1 159 ? 15.704 1.042 -3.424 1.00 87.75 159 ASP A O 1
ATOM 1214 N N . TYR A 1 160 ? 14.531 1.871 -5.134 1.00 86.75 160 TYR A N 1
ATOM 1215 C CA . TYR A 1 160 ? 15.398 1.325 -6.174 1.00 86.75 160 TYR A CA 1
ATOM 1216 C C . TYR A 1 160 ? 15.893 2.458 -7.061 1.00 86.75 160 TYR A C 1
ATOM 1218 O O . TYR A 1 160 ? 15.435 2.665 -8.188 1.00 86.75 160 TYR A O 1
ATOM 1226 N N . CYS A 1 161 ? 16.840 3.221 -6.522 1.00 74.88 161 CYS A N 1
ATOM 1227 C CA . CYS A 1 161 ? 17.502 4.292 -7.249 1.00 74.88 161 CYS A CA 1
ATOM 1228 C C . CYS A 1 161 ? 18.144 3.776 -8.555 1.00 74.88 161 CYS A C 1
ATOM 1230 O O . CYS A 1 161 ? 18.890 2.796 -8.570 1.00 74.88 161 CYS A O 1
ATOM 1232 N N . HIS A 1 162 ? 17.900 4.505 -9.645 1.00 68.12 162 HIS A N 1
ATOM 1233 C CA . HIS A 1 162 ? 18.659 4.420 -10.891 1.00 68.12 162 HIS A CA 1
ATOM 1234 C C . HIS A 1 162 ? 19.280 5.796 -11.161 1.00 68.12 162 HIS A C 1
ATOM 1236 O O . HIS A 1 162 ? 18.631 6.821 -10.945 1.00 68.12 162 HIS A O 1
ATOM 1242 N N . SER A 1 163 ? 20.539 5.832 -11.611 1.00 59.22 163 SER A N 1
ATOM 1243 C CA . SER A 1 163 ? 21.306 7.074 -11.796 1.00 59.22 163 SER A CA 1
ATOM 1244 C C . SER A 1 163 ? 20.506 8.157 -12.534 1.00 59.22 163 SER A C 1
ATOM 1246 O O . SER A 1 163 ? 20.014 7.906 -13.632 1.00 59.22 163 SER A O 1
ATOM 1248 N N . GLY A 1 164 ? 20.427 9.363 -11.959 1.00 59.47 164 GLY A N 1
ATOM 1249 C CA . GLY A 1 164 ? 19.743 10.517 -12.561 1.00 59.47 164 GLY A CA 1
ATOM 1250 C C . GLY A 1 164 ? 18.361 10.846 -11.983 1.00 59.47 164 GLY A C 1
ATOM 1251 O O . GLY A 1 164 ? 17.735 11.795 -12.447 1.00 59.47 164 GLY A O 1
ATOM 1252 N N . ASN A 1 165 ? 17.894 10.116 -10.968 1.00 66.81 165 ASN A N 1
ATOM 1253 C CA . ASN A 1 165 ? 16.632 10.389 -10.277 1.00 66.81 165 ASN A CA 1
ATOM 1254 C C . ASN A 1 165 ? 16.859 11.036 -8.893 1.00 66.81 165 ASN A C 1
ATOM 1256 O O . ASN A 1 165 ? 17.825 10.710 -8.211 1.00 66.81 165 ASN A O 1
ATOM 1260 N N . MET A 1 166 ? 15.959 11.922 -8.453 1.00 62.78 166 MET A N 1
ATOM 1261 C CA . MET A 1 166 ? 15.959 12.525 -7.108 1.00 62.78 166 MET A CA 1
ATOM 1262 C C . MET A 1 166 ? 15.873 11.475 -5.988 1.00 62.78 166 MET A C 1
ATOM 1264 O O . MET A 1 166 ? 16.443 11.677 -4.920 1.00 62.78 166 MET A O 1
ATOM 1268 N N . ALA A 1 167 ? 15.252 10.323 -6.263 1.00 61.47 167 ALA A N 1
ATOM 1269 C CA . ALA A 1 167 ? 15.258 9.149 -5.384 1.00 61.47 167 ALA A CA 1
ATOM 1270 C C . ALA A 1 167 ? 16.671 8.626 -5.052 1.00 61.47 167 ALA A C 1
ATOM 1272 O O . ALA A 1 167 ? 16.842 7.799 -4.168 1.00 61.47 167 ALA A O 1
ATOM 1273 N N . CYS A 1 168 ? 17.700 9.091 -5.764 1.00 70.69 168 CYS A N 1
ATOM 1274 C CA . CYS A 1 168 ? 19.081 8.703 -5.535 1.00 70.69 168 CYS A CA 1
ATOM 1275 C C . CYS A 1 168 ? 19.827 9.559 -4.510 1.00 70.69 168 CYS A C 1
ATOM 1277 O O . CYS A 1 168 ? 20.980 9.236 -4.226 1.00 70.69 168 CYS A O 1
ATOM 1279 N N . ASP A 1 169 ? 19.231 10.621 -3.963 1.00 75.94 169 ASP A N 1
ATOM 1280 C CA . ASP A 1 169 ? 19.868 11.363 -2.874 1.00 75.94 169 ASP A CA 1
ATOM 1281 C C . ASP A 1 169 ? 19.998 10.453 -1.636 1.00 75.94 169 ASP A C 1
ATOM 1283 O O . ASP A 1 169 ? 18.977 9.979 -1.135 1.00 75.94 169 ASP A O 1
ATOM 1287 N N . PRO A 1 170 ? 21.215 10.201 -1.111 1.00 75.38 170 PRO A N 1
ATOM 1288 C CA . PRO A 1 170 ? 21.410 9.346 0.056 1.00 75.38 170 PRO A CA 1
ATOM 1289 C C . PRO A 1 170 ? 20.582 9.736 1.285 1.00 75.38 170 PRO A C 1
ATOM 1291 O O . PRO A 1 170 ? 20.323 8.873 2.117 1.00 75.38 170 PRO A O 1
ATOM 1294 N N . VAL A 1 171 ? 20.162 11.000 1.440 1.00 76.69 171 VAL A N 1
ATOM 1295 C CA . VAL A 1 171 ? 19.307 11.388 2.581 1.00 76.69 171 VAL A CA 1
ATOM 1296 C C . VAL A 1 171 ? 17.844 10.969 2.417 1.00 76.69 171 VAL A C 1
ATOM 1298 O O . VAL A 1 171 ? 17.095 10.992 3.391 1.00 76.69 171 VAL A O 1
ATOM 1301 N N . MET A 1 172 ? 17.446 10.594 1.200 1.00 78.25 172 MET A N 1
ATOM 1302 C CA . MET A 1 172 ? 16.095 10.158 0.841 1.00 78.25 172 MET A CA 1
ATOM 1303 C C . MET A 1 172 ? 15.995 8.633 0.697 1.00 78.25 172 MET A C 1
ATOM 1305 O O . MET A 1 172 ? 14.887 8.114 0.627 1.00 78.25 172 MET A O 1
ATOM 1309 N N . GLN A 1 173 ? 17.127 7.921 0.664 1.00 86.31 173 GLN A N 1
ATOM 1310 C CA . GLN A 1 173 ? 17.161 6.466 0.518 1.00 86.31 173 GLN A CA 1
ATOM 1311 C C . GLN A 1 173 ? 17.007 5.748 1.861 1.00 86.31 173 GLN A C 1
ATOM 1313 O O . GLN A 1 173 ? 17.614 6.128 2.868 1.00 86.31 173 GLN A O 1
ATOM 1318 N N . TYR A 1 174 ? 16.243 4.656 1.883 1.00 89.12 174 TYR A N 1
ATOM 1319 C CA . TYR A 1 174 ? 15.821 4.035 3.138 1.00 89.12 174 TYR A CA 1
ATOM 1320 C C . TYR A 1 174 ? 16.898 3.216 3.841 1.00 89.12 174 TYR A C 1
ATOM 1322 O O . TYR A 1 174 ? 16.941 3.177 5.080 1.00 89.12 174 TYR A O 1
ATOM 1330 N N . ASP A 1 175 ? 17.778 2.605 3.052 1.00 89.44 175 ASP A N 1
ATOM 1331 C CA . ASP A 1 175 ? 18.920 1.819 3.520 1.00 89.44 175 ASP A CA 1
ATOM 1332 C C . ASP A 1 175 ? 20.265 2.539 3.352 1.00 89.44 175 ASP A C 1
ATOM 1334 O O . ASP A 1 175 ? 21.305 2.009 3.756 1.00 89.44 175 ASP A O 1
ATOM 1338 N N . ALA A 1 176 ? 20.277 3.766 2.823 1.00 87.25 176 ALA A N 1
ATOM 1339 C CA . ALA A 1 176 ? 21.502 4.549 2.783 1.00 87.25 176 ALA A CA 1
ATOM 1340 C C . ALA A 1 176 ? 21.913 4.991 4.189 1.00 87.25 176 ALA A C 1
ATOM 1342 O O . ALA A 1 176 ? 21.117 5.421 5.030 1.00 87.25 176 ALA A O 1
ATOM 1343 N N . TRP A 1 177 ? 23.210 4.878 4.448 1.00 86.75 177 TRP A N 1
ATOM 1344 C CA . TRP A 1 177 ? 23.783 5.214 5.737 1.00 86.75 177 TRP A CA 1
ATOM 1345 C C . TRP A 1 177 ? 23.995 6.727 5.868 1.00 86.75 177 TRP A C 1
ATOM 1347 O O . TRP A 1 177 ? 24.778 7.317 5.122 1.00 86.75 177 TRP A O 1
ATOM 1357 N N . VAL A 1 178 ? 23.359 7.354 6.864 1.00 85.06 178 VAL A N 1
ATOM 1358 C CA . VAL A 1 178 ? 23.464 8.800 7.122 1.00 85.06 178 VAL A CA 1
ATOM 1359 C C . VAL A 1 178 ? 24.314 9.066 8.371 1.00 85.06 178 VAL A C 1
ATOM 1361 O O . VAL A 1 178 ? 23.836 9.099 9.511 1.00 85.06 178 VAL A O 1
ATOM 1364 N N . GLY A 1 179 ? 25.614 9.289 8.163 1.00 81.62 179 GLY A N 1
ATOM 1365 C CA . GLY A 1 179 ? 26.548 9.709 9.216 1.00 81.62 179 GLY A CA 1
ATOM 1366 C C . GLY A 1 179 ? 26.665 8.699 10.362 1.00 81.62 179 GLY A C 1
ATOM 1367 O O . GLY A 1 179 ? 26.995 7.549 10.141 1.00 81.62 179 GLY A O 1
ATOM 1368 N N . VAL A 1 180 ? 26.431 9.105 11.610 1.00 82.94 180 VAL A N 1
ATOM 1369 C CA . VAL A 1 180 ? 26.401 8.181 12.771 1.00 82.94 180 VAL A CA 1
ATOM 1370 C C . VAL A 1 180 ? 24.979 7.758 13.157 1.00 82.94 180 VAL A C 1
ATOM 1372 O O . VAL A 1 180 ? 24.787 7.067 14.155 1.00 82.94 180 VAL A O 1
ATOM 1375 N N . GLN A 1 181 ? 23.968 8.206 12.406 1.00 81.62 181 GLN A N 1
ATOM 1376 C CA . GLN A 1 181 ? 22.559 8.024 12.763 1.00 81.62 181 GLN A CA 1
ATOM 1377 C C . GLN A 1 181 ? 21.989 6.675 12.292 1.00 81.62 181 GLN A C 1
ATOM 1379 O O . GLN A 1 181 ? 20.939 6.264 12.788 1.00 81.62 181 GLN A O 1
ATOM 1384 N N . GLY A 1 182 ? 22.690 5.978 11.392 1.00 88.56 182 GLY A N 1
ATOM 1385 C CA . GLY A 1 182 ? 22.232 4.743 10.754 1.00 88.56 182 GLY A CA 1
ATOM 1386 C C . GLY A 1 182 ? 21.387 5.026 9.513 1.00 88.56 182 GLY A C 1
ATOM 1387 O O . GLY A 1 182 ? 21.628 6.014 8.820 1.00 88.56 182 GLY A O 1
ATOM 1388 N N . THR A 1 183 ? 20.407 4.164 9.247 1.00 92.44 183 THR A N 1
ATOM 1389 C CA . THR A 1 183 ? 19.471 4.275 8.115 1.00 92.44 183 THR A CA 1
ATOM 1390 C C . THR A 1 183 ? 18.049 4.606 8.589 1.00 92.44 183 THR A C 1
ATOM 1392 O O . THR A 1 183 ? 17.722 4.475 9.778 1.00 92.44 183 THR A O 1
ATOM 1395 N N . LEU A 1 184 ? 17.169 5.027 7.676 1.00 93.00 184 LEU A N 1
ATOM 1396 C CA . LEU A 1 184 ? 15.749 5.259 7.980 1.00 93.00 184 LEU A CA 1
ATOM 1397 C C . LEU A 1 184 ? 15.040 3.947 8.367 1.00 93.00 184 LEU A C 1
ATOM 1399 O O . LEU A 1 184 ? 14.233 3.907 9.303 1.00 93.00 184 LEU A O 1
ATOM 1403 N N . ASN A 1 185 ? 15.395 2.842 7.712 1.00 93.44 185 ASN A N 1
ATOM 1404 C CA . ASN A 1 185 ? 14.877 1.521 8.053 1.00 93.44 185 ASN A CA 1
ATOM 1405 C C . ASN A 1 185 ? 15.341 1.043 9.438 1.00 93.44 185 ASN A C 1
ATOM 1407 O O . ASN A 1 185 ? 14.539 0.496 10.203 1.00 93.44 185 ASN A O 1
ATOM 1411 N N . ASP A 1 186 ? 16.587 1.322 9.828 1.00 91.06 186 ASP A N 1
ATOM 1412 C CA . ASP A 1 186 ? 17.080 1.049 11.182 1.00 91.06 186 ASP A CA 1
ATOM 1413 C C . ASP A 1 186 ? 16.326 1.854 12.241 1.00 91.06 186 ASP A C 1
ATOM 1415 O O . ASP A 1 186 ? 16.006 1.333 13.315 1.00 91.06 186 ASP A O 1
ATOM 1419 N N . ALA A 1 187 ? 16.014 3.121 11.955 1.00 92.25 187 ALA A N 1
ATOM 1420 C CA . ALA A 1 187 ? 15.196 3.947 12.834 1.00 92.25 187 ALA A CA 1
ATOM 1421 C C . ALA A 1 187 ? 13.820 3.306 13.084 1.00 92.25 187 ALA A C 1
ATOM 1423 O O . ALA A 1 187 ? 13.396 3.215 14.241 1.00 92.25 187 ALA A O 1
ATOM 1424 N N . THR A 1 188 ? 13.173 2.795 12.034 1.00 93.44 188 THR A N 1
ATOM 1425 C CA . THR A 1 188 ? 11.876 2.108 12.128 1.00 93.44 188 THR A CA 1
ATOM 1426 C C . THR A 1 188 ? 11.977 0.815 12.940 1.00 93.44 188 THR A C 1
ATOM 1428 O O . THR A 1 188 ? 11.258 0.655 13.931 1.00 93.44 188 THR A O 1
ATOM 1431 N N . ARG A 1 189 ? 12.921 -0.079 12.597 1.00 90.81 189 ARG A N 1
ATOM 1432 C CA . ARG A 1 189 ? 13.137 -1.365 13.295 1.00 90.81 189 ARG A CA 1
ATOM 1433 C C . ARG A 1 189 ? 13.382 -1.170 14.792 1.00 90.81 189 ARG A C 1
ATOM 1435 O O . ARG A 1 189 ? 12.781 -1.853 15.623 1.00 90.81 189 ARG A O 1
ATOM 1442 N N . ARG A 1 190 ? 14.199 -0.175 15.159 1.00 90.50 190 ARG A N 1
ATOM 1443 C CA . ARG A 1 190 ? 14.493 0.158 16.564 1.00 90.50 190 ARG A CA 1
ATOM 1444 C C . ARG A 1 190 ? 13.250 0.580 17.343 1.00 90.50 190 ARG A C 1
ATOM 1446 O O . ARG A 1 190 ? 13.139 0.227 18.513 1.00 90.50 190 ARG A O 1
ATOM 1453 N N . VAL A 1 191 ? 12.335 1.340 16.739 1.00 91.56 191 VAL A N 1
ATOM 1454 C CA . VAL A 1 191 ? 11.082 1.742 17.408 1.00 91.56 191 VAL A CA 1
ATOM 1455 C C . VAL A 1 191 ? 10.098 0.582 17.493 1.00 91.56 191 VAL A C 1
ATOM 1457 O O . VAL A 1 191 ? 9.416 0.443 18.511 1.00 91.56 191 VAL A O 1
ATOM 1460 N N . ALA A 1 192 ? 10.073 -0.281 16.480 1.00 90.12 192 ALA A N 1
ATOM 1461 C CA . ALA A 1 192 ? 9.300 -1.514 16.508 1.00 90.12 192 ALA A CA 1
ATOM 1462 C C . ALA A 1 192 ? 9.845 -2.543 17.519 1.00 90.12 192 ALA A C 1
ATOM 1464 O O . ALA A 1 192 ? 9.170 -3.518 17.813 1.00 90.12 192 ALA A O 1
ATOM 1465 N N . GLY A 1 193 ? 11.039 -2.341 18.093 1.00 87.19 193 GLY A N 1
ATOM 1466 C CA . GLY A 1 193 ? 11.654 -3.301 19.019 1.00 87.19 193 GLY A CA 1
ATOM 1467 C C . GLY A 1 193 ? 12.164 -4.567 18.323 1.00 87.19 193 GLY A C 1
ATOM 1468 O O . GLY A 1 193 ? 12.353 -5.598 18.963 1.00 87.19 193 GLY A O 1
ATOM 1469 N N . VAL A 1 194 ? 12.390 -4.491 17.013 1.00 79.69 194 VAL A N 1
ATOM 1470 C CA . VAL A 1 194 ? 12.850 -5.598 16.183 1.00 79.69 194 VAL A CA 1
ATOM 1471 C C . VAL A 1 194 ? 14.364 -5.493 16.014 1.00 79.69 194 VAL A C 1
ATOM 1473 O O . VAL A 1 194 ? 14.878 -4.494 15.514 1.00 79.69 194 VAL A O 1
ATOM 1476 N N . THR A 1 195 ? 15.083 -6.535 16.430 1.00 66.12 195 THR A N 1
ATOM 1477 C CA . THR A 1 195 ? 16.556 -6.589 16.386 1.00 66.12 195 THR A CA 1
ATOM 1478 C C . THR A 1 195 ? 17.119 -7.582 15.365 1.00 66.12 195 THR A C 1
ATOM 1480 O O . THR A 1 195 ? 18.319 -7.554 15.109 1.00 66.12 195 THR A O 1
ATOM 1483 N N . ALA A 1 196 ? 16.285 -8.444 14.773 1.00 61.31 196 ALA A N 1
ATOM 1484 C CA . ALA A 1 196 ? 16.687 -9.408 13.746 1.00 61.31 196 ALA A CA 1
ATOM 1485 C C . ALA A 1 196 ? 16.346 -8.895 12.336 1.00 61.31 196 ALA A C 1
ATOM 1487 O O . ALA A 1 196 ? 15.263 -8.352 12.134 1.00 61.31 196 ALA A O 1
ATOM 1488 N N . ASN A 1 197 ? 17.251 -9.102 11.375 1.00 55.66 197 ASN A N 1
ATOM 1489 C CA . ASN A 1 197 ? 17.050 -8.837 9.948 1.00 55.66 197 ASN A CA 1
ATOM 1490 C C . ASN A 1 197 ? 17.502 -10.078 9.135 1.00 55.66 197 ASN A C 1
ATOM 1492 O O . ASN A 1 197 ? 18.632 -10.530 9.347 1.00 55.66 197 ASN A O 1
ATOM 1496 N N . PRO A 1 198 ? 16.668 -10.642 8.239 1.00 55.22 198 PRO A N 1
ATOM 1497 C CA . PRO A 1 198 ? 15.280 -10.264 7.994 1.00 55.22 198 PRO A CA 1
ATOM 1498 C C . PRO A 1 198 ? 14.329 -10.745 9.085 1.00 55.22 198 PRO A C 1
ATOM 1500 O O . PRO A 1 198 ? 14.521 -11.767 9.748 1.00 55.22 198 PRO A O 1
ATOM 1503 N N . VAL A 1 199 ? 13.276 -9.962 9.239 1.00 60.91 199 VAL A N 1
ATOM 1504 C CA . VAL A 1 199 ? 12.060 -10.286 9.975 1.00 60.91 199 VAL A CA 1
ATOM 1505 C C . VAL A 1 199 ? 11.223 -11.228 9.105 1.00 60.91 199 VAL A C 1
ATOM 1507 O O . VAL A 1 199 ? 11.251 -11.125 7.882 1.00 60.91 199 VAL A O 1
ATOM 1510 N N . ALA A 1 200 ? 10.524 -12.187 9.708 1.00 56.38 200 ALA A N 1
ATOM 1511 C CA . ALA A 1 200 ? 9.706 -13.163 9.000 1.00 56.38 200 ALA A CA 1
ATOM 1512 C C . ALA A 1 200 ? 8.736 -12.491 7.995 1.00 56.38 200 ALA A C 1
ATOM 1514 O O . ALA A 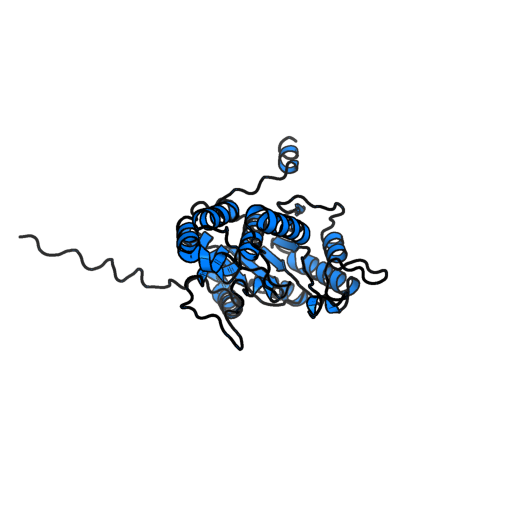1 200 ? 8.259 -11.379 8.246 1.00 56.38 200 ALA A O 1
ATOM 1515 N N . PRO A 1 201 ? 8.433 -13.156 6.861 1.00 54.59 201 PRO A N 1
ATOM 1516 C CA . PRO A 1 201 ? 7.740 -12.547 5.720 1.00 54.59 201 PRO A CA 1
ATOM 1517 C C . PRO A 1 201 ? 6.333 -12.025 6.029 1.00 54.59 201 PRO A C 1
ATOM 1519 O O . PRO A 1 201 ? 5.836 -11.141 5.347 1.00 54.59 201 PRO A O 1
ATOM 1522 N N . ASP A 1 202 ? 5.656 -12.595 7.020 1.00 55.56 202 ASP A N 1
ATOM 1523 C CA . ASP A 1 202 ? 4.289 -12.272 7.438 1.00 55.56 202 ASP A CA 1
ATOM 1524 C C . ASP A 1 202 ? 4.200 -11.012 8.320 1.00 55.56 202 ASP A C 1
ATOM 1526 O O . ASP A 1 202 ? 3.109 -10.548 8.665 1.00 55.56 202 ASP A O 1
ATOM 1530 N N . GLY A 1 203 ? 5.349 -10.410 8.627 1.00 57.22 203 GLY A N 1
ATOM 1531 C CA . GLY A 1 203 ? 5.462 -9.370 9.631 1.00 57.22 203 GLY A CA 1
ATOM 1532 C C . GLY A 1 203 ? 5.406 -9.951 11.042 1.00 57.22 203 GLY A C 1
ATOM 1533 O O . GLY A 1 203 ? 5.008 -11.088 11.280 1.00 57.22 203 GLY A O 1
ATOM 1534 N N . HIS A 1 204 ? 5.882 -9.178 12.004 1.00 62.66 204 HIS A N 1
ATOM 1535 C CA . HIS A 1 204 ? 5.948 -9.585 13.395 1.00 62.66 204 HIS A CA 1
ATOM 1536 C C . HIS A 1 204 ? 4.888 -8.832 14.181 1.00 62.66 204 HIS A C 1
ATOM 1538 O O . HIS A 1 204 ? 4.964 -7.609 14.298 1.00 62.66 204 HIS A O 1
ATOM 1544 N N . ALA A 1 205 ? 3.947 -9.567 14.777 1.00 63.09 205 ALA A N 1
ATOM 1545 C CA . ALA A 1 205 ? 3.222 -9.049 15.926 1.00 63.09 205 ALA A CA 1
ATOM 1546 C C . ALA A 1 205 ? 4.258 -8.800 17.030 1.00 63.09 205 ALA A C 1
ATOM 1548 O O . ALA A 1 205 ? 4.843 -9.737 17.576 1.00 63.09 205 ALA A O 1
ATOM 1549 N N . VAL A 1 206 ? 4.554 -7.530 17.284 1.00 62.97 206 VAL A N 1
ATOM 1550 C CA . VAL A 1 206 ? 5.472 -7.117 18.350 1.00 62.97 206 VAL A CA 1
ATOM 1551 C C . VAL A 1 206 ? 4.747 -7.230 19.687 1.00 62.97 206 VAL A C 1
ATOM 1553 O O . VAL A 1 206 ? 5.303 -7.721 20.666 1.00 62.97 206 VAL A O 1
ATOM 1556 N N . ASP A 1 207 ? 3.484 -6.808 19.700 1.00 70.38 207 ASP A N 1
ATOM 1557 C CA . ASP A 1 207 ? 2.519 -6.993 20.776 1.00 70.38 207 ASP A CA 1
ATOM 1558 C C . ASP A 1 207 ? 1.091 -6.979 20.183 1.00 70.38 207 ASP A C 1
ATOM 1560 O O . ASP A 1 207 ? 0.918 -6.848 18.971 1.00 70.38 207 ASP A O 1
ATOM 1564 N N . GLY A 1 208 ? 0.048 -7.131 21.008 1.00 69.31 208 GLY A N 1
ATOM 1565 C CA . GLY A 1 208 ? -1.345 -7.169 20.530 1.00 69.31 208 GLY A CA 1
ATOM 1566 C C . GLY A 1 208 ? -1.838 -5.882 19.844 1.00 69.31 208 GLY A C 1
ATOM 1567 O O . GLY A 1 208 ? -2.879 -5.907 19.191 1.00 69.31 208 GLY A O 1
ATOM 1568 N N . SER A 1 209 ? -1.104 -4.773 19.976 1.00 83.12 209 SER A N 1
ATOM 1569 C CA . SER A 1 209 ? -1.432 -3.458 19.412 1.00 83.12 209 SER A CA 1
ATOM 1570 C C . SER A 1 209 ? -0.469 -2.999 18.315 1.00 83.12 209 SER A C 1
ATOM 1572 O O . SER A 1 209 ? -0.776 -2.040 17.611 1.00 83.12 209 SER A O 1
ATOM 1574 N N . LEU A 1 210 ? 0.674 -3.668 18.140 1.00 89.88 210 LEU A N 1
ATOM 1575 C CA . LEU A 1 210 ? 1.708 -3.303 17.177 1.00 89.88 210 LEU A CA 1
ATOM 1576 C C . LEU A 1 210 ? 2.102 -4.487 16.288 1.00 89.88 210 LEU A C 1
ATOM 1578 O O . LEU A 1 210 ? 2.613 -5.503 16.759 1.00 89.88 210 LEU A O 1
ATOM 1582 N N . HIS A 1 211 ? 1.974 -4.288 14.979 1.00 90.81 211 HIS A N 1
ATOM 1583 C CA . HIS A 1 211 ? 2.510 -5.154 13.934 1.00 90.81 211 HIS A CA 1
ATOM 1584 C C . HIS A 1 211 ? 3.655 -4.448 13.204 1.00 90.81 211 HIS A C 1
ATOM 1586 O O . HIS A 1 211 ? 3.607 -3.241 12.970 1.00 90.81 211 HIS A O 1
ATOM 1592 N N . PHE A 1 212 ? 4.679 -5.195 12.814 1.00 92.38 212 PHE A N 1
ATOM 1593 C CA . PHE A 1 212 ? 5.795 -4.683 12.026 1.00 92.38 212 PHE A CA 1
ATOM 1594 C C . PHE A 1 212 ? 5.953 -5.482 10.731 1.00 92.38 212 PHE A C 1
ATOM 1596 O O . PHE A 1 212 ? 5.999 -6.706 10.782 1.00 92.38 212 PHE A O 1
ATOM 1603 N N . ILE A 1 213 ? 6.079 -4.814 9.584 1.00 92.75 213 ILE A N 1
ATOM 1604 C CA . ILE A 1 213 ? 6.317 -5.444 8.275 1.00 92.75 213 ILE A CA 1
ATOM 1605 C C . ILE A 1 213 ? 7.703 -5.028 7.764 1.00 92.75 213 ILE A C 1
ATOM 1607 O O . ILE A 1 213 ? 7.975 -3.839 7.621 1.00 92.75 213 ILE A O 1
ATOM 1611 N N . ASP A 1 214 ? 8.578 -5.983 7.435 1.00 92.88 214 ASP A N 1
ATOM 1612 C CA . ASP A 1 214 ? 9.826 -5.670 6.718 1.00 92.88 214 ASP A CA 1
ATOM 1613 C C . ASP A 1 214 ? 9.550 -5.588 5.212 1.00 92.88 214 ASP A C 1
ATOM 1615 O O . ASP A 1 214 ? 9.880 -6.493 4.441 1.00 92.88 214 ASP A O 1
ATOM 1619 N N . MET A 1 215 ? 8.836 -4.532 4.804 1.00 94.44 215 MET A N 1
ATOM 1620 C CA . MET A 1 215 ? 8.421 -4.366 3.409 1.00 94.44 215 MET A CA 1
ATOM 1621 C C . MET A 1 215 ? 9.623 -4.239 2.473 1.00 94.44 215 MET A C 1
ATOM 1623 O O . MET A 1 215 ? 9.524 -4.641 1.319 1.00 94.44 215 MET A O 1
ATOM 1627 N N . ASN A 1 216 ? 10.762 -3.761 2.980 1.00 93.69 216 ASN A N 1
ATOM 1628 C CA . ASN A 1 216 ? 11.988 -3.661 2.207 1.00 93.69 216 ASN A CA 1
ATOM 1629 C C . ASN A 1 216 ? 12.439 -5.039 1.722 1.00 93.69 216 ASN A C 1
ATOM 1631 O O . ASN A 1 216 ? 12.492 -5.315 0.527 1.00 93.69 216 ASN A O 1
ATOM 1635 N N . TRP A 1 217 ? 12.621 -5.967 2.663 1.00 92.38 217 TRP A N 1
ATOM 1636 C CA . TRP A 1 217 ? 13.003 -7.334 2.335 1.00 92.38 217 TRP A CA 1
ATOM 1637 C C . TRP A 1 217 ? 11.954 -8.063 1.484 1.00 92.38 217 TRP A C 1
ATOM 1639 O O . TRP A 1 217 ? 12.297 -8.821 0.571 1.00 92.38 217 TRP A O 1
ATOM 1649 N N . ILE A 1 218 ? 10.666 -7.856 1.781 1.00 93.56 218 ILE A N 1
ATOM 1650 C CA . ILE A 1 218 ? 9.560 -8.454 1.022 1.00 93.56 218 ILE A CA 1
ATOM 1651 C C . ILE A 1 218 ? 9.626 -8.015 -0.441 1.00 93.56 218 ILE A C 1
ATOM 1653 O O . ILE A 1 218 ? 9.550 -8.864 -1.336 1.00 93.56 218 ILE A O 1
ATOM 1657 N N . MET A 1 219 ? 9.772 -6.713 -0.680 1.00 95.25 219 MET A N 1
ATOM 1658 C CA . MET A 1 219 ? 9.792 -6.144 -2.021 1.00 95.25 219 MET A CA 1
ATOM 1659 C C . MET A 1 219 ? 11.081 -6.472 -2.765 1.00 95.25 219 MET A C 1
ATOM 1661 O O . MET A 1 219 ? 10.998 -6.815 -3.941 1.00 95.25 219 MET A O 1
ATOM 1665 N N . ASP A 1 220 ? 12.229 -6.536 -2.088 1.00 94.38 220 ASP A N 1
ATOM 1666 C CA . ASP A 1 220 ? 13.493 -6.971 -2.693 1.00 94.38 220 ASP A CA 1
ATOM 1667 C C . ASP A 1 220 ? 13.393 -8.381 -3.266 1.00 94.38 220 ASP A C 1
ATOM 1669 O O . ASP A 1 220 ? 13.771 -8.643 -4.416 1.00 94.38 220 ASP A O 1
ATOM 1673 N N . ARG A 1 221 ? 12.848 -9.312 -2.475 1.00 94.31 221 ARG A N 1
ATOM 1674 C CA . ARG A 1 221 ? 12.667 -10.698 -2.917 1.00 94.31 221 ARG A CA 1
ATOM 1675 C C . ARG A 1 221 ? 11.601 -10.809 -3.987 1.00 94.31 221 ARG A C 1
ATOM 1677 O O . ARG A 1 221 ? 11.784 -11.576 -4.932 1.00 94.31 221 ARG A O 1
ATOM 1684 N N . TRP A 1 222 ? 10.508 -10.065 -3.839 1.00 95.69 222 TRP A N 1
ATOM 1685 C CA . TRP A 1 222 ? 9.436 -10.064 -4.818 1.00 95.69 222 TRP A CA 1
ATOM 1686 C C . TRP A 1 222 ? 9.922 -9.552 -6.173 1.00 95.69 222 TRP A C 1
ATOM 1688 O O . TRP A 1 222 ? 9.825 -10.274 -7.163 1.00 95.69 222 TRP A O 1
ATOM 1698 N N . ARG A 1 223 ? 10.539 -8.369 -6.201 1.00 95.94 223 ARG A N 1
ATOM 1699 C CA . ARG A 1 223 ? 11.120 -7.763 -7.400 1.00 95.94 223 ARG A CA 1
ATOM 1700 C C . ARG A 1 223 ? 12.140 -8.687 -8.051 1.00 95.94 223 ARG A C 1
ATOM 1702 O O . ARG A 1 223 ? 12.030 -8.971 -9.240 1.00 95.94 223 ARG A O 1
ATOM 1709 N N . SER A 1 224 ? 13.084 -9.217 -7.271 1.00 95.50 224 SER A N 1
ATOM 1710 C CA . SER A 1 224 ? 14.100 -10.144 -7.786 1.00 95.50 224 SER A CA 1
ATOM 1711 C C . SER A 1 224 ? 13.474 -11.386 -8.430 1.00 95.50 224 SER A C 1
ATOM 1713 O O . SER A 1 224 ? 13.895 -11.804 -9.505 1.00 95.50 224 SER A O 1
ATOM 1715 N N . SER A 1 225 ? 12.449 -11.968 -7.797 1.00 95.50 225 SER A N 1
ATOM 1716 C CA . SER A 1 225 ? 11.752 -13.146 -8.320 1.00 95.50 225 SER A CA 1
ATOM 1717 C C . SER A 1 225 ? 10.940 -12.835 -9.578 1.00 95.50 225 SER A C 1
ATOM 1719 O O . SER A 1 225 ? 11.006 -13.604 -10.534 1.00 95.50 225 SER A O 1
ATOM 1721 N N . ALA A 1 226 ? 10.182 -11.738 -9.588 1.00 96.50 226 ALA A N 1
ATOM 1722 C CA . ALA A 1 226 ? 9.344 -11.347 -10.720 1.00 96.50 226 ALA A CA 1
ATOM 1723 C C . ALA A 1 226 ? 10.190 -11.039 -11.966 1.00 96.50 226 ALA A C 1
ATOM 1725 O O . ALA A 1 226 ? 9.877 -11.506 -13.062 1.00 96.50 226 ALA A O 1
ATOM 1726 N N . ILE A 1 227 ? 11.327 -10.356 -11.788 1.00 95.81 227 ILE A N 1
ATOM 1727 C CA . ILE A 1 227 ? 12.288 -10.110 -12.868 1.00 95.81 227 ILE A CA 1
ATOM 1728 C C . ILE A 1 227 ? 12.880 -11.432 -13.369 1.00 95.81 227 ILE A C 1
ATOM 1730 O O . ILE A 1 227 ? 12.893 -11.679 -14.572 1.00 95.81 227 ILE A O 1
ATOM 1734 N N . ALA A 1 228 ? 13.361 -12.292 -12.466 1.00 96.06 228 ALA A N 1
ATOM 1735 C CA . ALA A 1 228 ? 14.063 -13.515 -12.851 1.00 96.06 228 ALA A CA 1
ATOM 1736 C C . ALA A 1 228 ? 13.164 -14.546 -13.550 1.00 96.06 228 ALA A C 1
ATOM 1738 O O . ALA A 1 228 ? 13.623 -15.246 -14.451 1.00 96.06 228 ALA A O 1
ATOM 1739 N N . ILE A 1 229 ? 11.911 -14.675 -13.112 1.00 93.75 229 ILE A N 1
ATOM 1740 C CA . ILE A 1 229 ? 10.992 -15.706 -13.606 1.00 93.75 229 ILE A CA 1
ATOM 1741 C C . ILE A 1 229 ? 10.181 -15.193 -14.792 1.00 93.75 229 ILE A C 1
ATOM 1743 O O . ILE A 1 229 ? 9.982 -15.923 -15.760 1.00 93.75 229 ILE A O 1
ATOM 1747 N N . ASP A 1 230 ? 9.701 -13.956 -14.705 1.00 95.44 230 ASP A N 1
ATOM 1748 C CA . ASP A 1 230 ? 8.666 -13.450 -15.596 1.00 95.44 230 ASP A CA 1
ATOM 1749 C C . ASP A 1 230 ? 9.099 -12.197 -16.368 1.00 95.44 230 ASP A C 1
ATOM 1751 O O . ASP A 1 230 ? 8.344 -11.723 -17.215 1.00 95.44 230 ASP A O 1
ATOM 1755 N N . GLY A 1 231 ? 10.303 -11.666 -16.125 1.00 95.62 231 GLY A N 1
ATOM 1756 C CA . GLY A 1 231 ? 10.821 -10.473 -16.800 1.00 95.62 231 GLY A CA 1
ATOM 1757 C C . GLY A 1 231 ? 10.086 -9.182 -16.431 1.00 95.62 231 GLY A C 1
ATOM 1758 O O . GLY A 1 231 ? 10.179 -8.203 -17.166 1.00 95.62 231 GLY A O 1
ATOM 1759 N N . VAL A 1 232 ? 9.329 -9.185 -15.331 1.00 96.12 232 VAL A N 1
ATOM 1760 C CA . VAL A 1 232 ? 8.522 -8.047 -14.876 1.00 96.12 232 VAL A CA 1
ATOM 1761 C C . VAL A 1 232 ? 9.260 -7.325 -13.755 1.00 96.12 232 VAL A C 1
ATOM 1763 O O . VAL A 1 232 ? 9.440 -7.887 -12.675 1.00 96.12 232 VAL A O 1
ATOM 1766 N N . ASP A 1 233 ? 9.648 -6.067 -13.979 1.00 95.62 233 ASP A N 1
ATOM 1767 C CA . ASP A 1 233 ? 10.002 -5.183 -12.867 1.00 95.62 233 ASP A CA 1
ATOM 1768 C C . ASP A 1 233 ? 8.707 -4.695 -12.208 1.00 95.62 233 ASP A C 1
ATOM 1770 O O . ASP A 1 233 ? 7.795 -4.213 -12.877 1.00 95.62 233 ASP A O 1
ATOM 1774 N N . VAL A 1 234 ? 8.598 -4.868 -10.893 1.00 96.69 234 VAL A N 1
ATOM 1775 C CA . VAL A 1 234 ? 7.393 -4.547 -10.103 1.00 96.69 234 VAL A CA 1
ATOM 1776 C C . VAL A 1 234 ? 7.378 -3.086 -9.644 1.00 96.69 234 VAL A C 1
ATOM 1778 O O . VAL A 1 234 ? 6.486 -2.659 -8.908 1.00 96.69 234 VAL A O 1
ATOM 1781 N N . MET A 1 235 ? 8.367 -2.323 -10.101 1.00 95.25 235 MET A N 1
ATOM 1782 C CA . MET A 1 235 ? 8.536 -0.896 -9.884 1.00 95.25 235 MET A CA 1
ATOM 1783 C C . MET A 1 235 ? 8.235 -0.120 -11.161 1.00 95.25 235 MET A C 1
ATOM 1785 O O . MET A 1 235 ? 8.460 -0.593 -12.275 1.00 95.25 235 MET A O 1
ATOM 1789 N N . LEU A 1 236 ? 7.741 1.103 -11.004 1.00 92.81 236 LEU A N 1
ATOM 1790 C CA . LEU A 1 236 ? 7.711 2.075 -12.086 1.00 92.81 236 LEU A CA 1
ATOM 1791 C C . LEU A 1 236 ? 9.129 2.592 -12.393 1.00 92.81 236 LEU A C 1
ATOM 1793 O O . LEU A 1 236 ? 10.023 2.478 -11.551 1.00 92.81 236 LEU A O 1
ATOM 1797 N N . PRO A 1 237 ? 9.348 3.220 -13.568 1.00 89.81 237 PRO A N 1
ATOM 1798 C CA . PRO A 1 237 ? 10.665 3.731 -13.963 1.00 89.81 237 PRO A CA 1
ATOM 1799 C C . PRO A 1 237 ? 11.282 4.755 -13.003 1.00 89.81 237 PRO A C 1
ATOM 1801 O O . PRO A 1 237 ? 12.489 4.979 -13.035 1.00 89.81 237 PRO A O 1
ATOM 1804 N N . ASP A 1 238 ? 10.472 5.386 -12.149 1.00 88.19 238 ASP A N 1
ATOM 1805 C CA . ASP A 1 238 ? 10.967 6.303 -11.124 1.00 88.19 238 ASP A CA 1
ATOM 1806 C C . ASP A 1 238 ? 11.618 5.596 -9.923 1.00 88.19 238 ASP A C 1
ATOM 1808 O O . ASP A 1 238 ? 12.144 6.271 -9.046 1.00 88.19 238 ASP A O 1
ATOM 1812 N N . GLY A 1 239 ? 11.612 4.262 -9.861 1.00 89.12 239 GLY A N 1
ATOM 1813 C CA . GLY A 1 239 ? 12.314 3.497 -8.827 1.00 89.12 239 GLY A CA 1
ATOM 1814 C C . GLY A 1 239 ? 11.772 3.663 -7.404 1.00 89.12 239 GLY A C 1
ATOM 1815 O O . GLY A 1 239 ? 12.313 3.053 -6.487 1.00 89.12 239 GLY A O 1
ATOM 1816 N N . VAL A 1 240 ? 10.713 4.453 -7.217 1.00 88.75 240 VAL A N 1
ATOM 1817 C CA . VAL A 1 240 ? 10.084 4.733 -5.918 1.00 88.75 240 VAL A CA 1
ATOM 1818 C C . VAL A 1 240 ? 8.711 4.087 -5.865 1.00 88.75 240 VAL A C 1
ATOM 1820 O O . VAL A 1 240 ? 8.372 3.409 -4.901 1.00 88.75 240 VAL A O 1
ATOM 1823 N N . HIS A 1 241 ? 7.919 4.243 -6.924 1.00 93.19 241 HIS A N 1
ATOM 1824 C CA . HIS A 1 241 ? 6.535 3.804 -6.903 1.00 93.19 241 HIS A CA 1
ATOM 1825 C C . HIS A 1 241 ? 6.424 2.368 -7.418 1.00 93.19 241 HIS A C 1
ATOM 1827 O O . HIS A 1 241 ? 6.810 2.093 -8.558 1.00 93.19 241 HIS A O 1
ATOM 1833 N N . PRO A 1 242 ? 5.861 1.441 -6.633 1.00 95.88 242 PRO A N 1
ATOM 1834 C CA . PRO A 1 242 ? 5.506 0.127 -7.138 1.00 95.88 242 PRO A CA 1
ATOM 1835 C C . PRO A 1 242 ? 4.369 0.230 -8.161 1.00 95.88 242 PRO A C 1
ATOM 1837 O O . PRO A 1 242 ? 3.445 1.039 -8.021 1.00 95.88 242 PRO A O 1
ATOM 1840 N N . ASN A 1 243 ? 4.421 -0.632 -9.173 1.00 97.25 243 ASN A N 1
ATOM 1841 C CA . ASN A 1 243 ? 3.345 -0.799 -10.143 1.00 97.25 243 ASN A CA 1
ATOM 1842 C C . ASN A 1 243 ? 2.216 -1.689 -9.580 1.00 97.25 243 ASN A C 1
ATOM 1844 O O . ASN A 1 243 ? 2.202 -1.977 -8.381 1.00 97.25 243 ASN A O 1
ATOM 1848 N N . VAL A 1 244 ? 1.267 -2.141 -10.411 1.00 97.94 244 VAL A N 1
ATOM 1849 C CA . VAL A 1 244 ? 0.145 -2.992 -9.956 1.00 97.94 244 VAL A CA 1
ATOM 1850 C C . VAL A 1 244 ? 0.627 -4.211 -9.175 1.00 97.94 244 VAL A C 1
ATOM 1852 O O . VAL A 1 244 ? 0.089 -4.495 -8.108 1.00 97.94 244 VAL A O 1
ATOM 1855 N N . TRP A 1 245 ? 1.670 -4.900 -9.634 1.00 98.06 245 TRP A N 1
ATOM 1856 C CA . TRP A 1 245 ? 2.156 -6.107 -8.968 1.00 98.06 245 TRP A CA 1
ATOM 1857 C C . TRP A 1 245 ? 2.892 -5.816 -7.667 1.00 98.06 245 TRP A C 1
ATOM 1859 O O . TRP A 1 245 ? 2.774 -6.582 -6.710 1.00 98.06 245 TRP A O 1
ATOM 1869 N N . GLY A 1 246 ? 3.625 -4.705 -7.595 1.00 97.50 246 GLY A N 1
ATOM 1870 C CA . GLY A 1 246 ? 4.237 -4.269 -6.344 1.00 97.50 246 GLY A CA 1
ATOM 1871 C C . GLY A 1 246 ? 3.187 -3.840 -5.313 1.00 97.50 246 GLY A C 1
ATOM 1872 O O . GLY A 1 246 ? 3.214 -4.296 -4.172 1.00 97.50 246 GLY A O 1
ATOM 1873 N N . GLN A 1 247 ? 2.188 -3.050 -5.718 1.00 97.44 247 GLN A N 1
ATOM 1874 C CA . GLN A 1 247 ? 1.109 -2.633 -4.818 1.00 97.44 247 GLN A CA 1
ATOM 1875 C C . GLN A 1 247 ? 0.194 -3.792 -4.415 1.00 97.44 247 GLN A C 1
ATOM 1877 O O . GLN A 1 247 ? -0.284 -3.827 -3.281 1.00 97.44 247 GLN A O 1
ATOM 1882 N N . MET A 1 248 ? -0.035 -4.772 -5.290 1.00 97.69 248 MET A N 1
ATOM 1883 C CA . MET A 1 248 ? -0.796 -5.974 -4.944 1.00 97.69 248 MET A CA 1
ATOM 1884 C C . MET A 1 248 ? -0.045 -6.816 -3.909 1.00 97.69 248 MET A C 1
ATOM 1886 O O . MET A 1 248 ? -0.652 -7.305 -2.953 1.00 97.69 248 MET A O 1
ATOM 1890 N N . LYS A 1 249 ? 1.289 -6.891 -4.018 1.00 96.81 249 LYS A N 1
ATOM 1891 C CA . LYS A 1 249 ? 2.120 -7.516 -2.990 1.00 96.81 249 LYS A CA 1
ATOM 1892 C C . LYS A 1 249 ? 2.000 -6.784 -1.654 1.00 96.81 249 LYS A C 1
ATOM 1894 O O . LYS A 1 249 ? 1.787 -7.427 -0.632 1.00 96.81 249 LYS A O 1
ATOM 1899 N N . MET A 1 250 ? 2.050 -5.454 -1.640 1.00 96.69 250 MET A N 1
ATOM 1900 C CA . MET A 1 250 ? 1.821 -4.679 -0.412 1.00 96.69 250 MET A CA 1
ATOM 1901 C C . MET A 1 250 ? 0.415 -4.915 0.162 1.00 96.69 250 MET A C 1
ATOM 1903 O O . MET A 1 250 ? 0.264 -5.134 1.364 1.00 96.69 250 MET A O 1
ATOM 1907 N N . THR A 1 251 ? -0.600 -4.966 -0.704 1.00 96.94 251 THR A N 1
ATOM 1908 C CA . THR A 1 251 ? -2.001 -5.236 -0.341 1.00 96.94 251 THR A CA 1
ATOM 1909 C C . THR A 1 251 ? -2.145 -6.559 0.412 1.00 96.94 251 THR A C 1
ATOM 1911 O O . THR A 1 251 ? -2.802 -6.593 1.453 1.00 96.94 251 THR A O 1
ATOM 1914 N N . GLN A 1 252 ? -1.472 -7.624 -0.044 1.00 95.88 252 GLN A N 1
ATOM 1915 C CA . GLN A 1 252 ? -1.419 -8.916 0.652 1.00 95.88 252 GLN A CA 1
ATOM 1916 C C . GLN A 1 252 ? -0.992 -8.760 2.117 1.00 95.88 252 GLN A C 1
ATOM 1918 O O . GLN A 1 252 ? -1.664 -9.241 3.032 1.00 95.88 252 GLN A O 1
ATOM 1923 N N . HIS A 1 253 ? 0.129 -8.073 2.346 1.00 94.69 253 HIS A N 1
ATOM 1924 C CA . HIS A 1 253 ? 0.686 -7.910 3.687 1.00 94.69 253 HIS A CA 1
ATOM 1925 C C . HIS A 1 253 ? -0.164 -6.981 4.557 1.00 94.69 253 HIS A C 1
ATOM 1927 O O . HIS A 1 253 ? -0.226 -7.170 5.771 1.00 94.69 253 HIS A O 1
ATOM 1933 N N . TYR A 1 254 ? -0.865 -6.016 3.961 1.00 95.56 254 TYR A N 1
ATOM 1934 C CA . TYR A 1 254 ? -1.741 -5.121 4.713 1.00 95.56 254 TYR A CA 1
ATOM 1935 C C . TYR A 1 254 ? -3.036 -5.813 5.133 1.00 95.56 254 TYR A C 1
ATOM 1937 O O . TYR A 1 254 ? -3.458 -5.662 6.279 1.00 95.56 254 TYR A O 1
ATOM 1945 N N . LEU A 1 255 ? -3.627 -6.629 4.254 1.00 95.12 255 LEU A N 1
ATOM 1946 C CA . LEU A 1 255 ? -4.743 -7.509 4.608 1.00 95.12 255 LEU A CA 1
ATOM 1947 C C . LEU A 1 255 ? -4.344 -8.459 5.743 1.00 95.12 255 LEU A C 1
ATOM 1949 O O . LEU A 1 255 ? -5.102 -8.621 6.700 1.00 95.12 255 LEU A O 1
ATOM 1953 N N . ALA A 1 256 ? -3.139 -9.032 5.683 1.00 92.62 256 ALA A N 1
ATOM 1954 C CA . ALA A 1 256 ? -2.635 -9.922 6.725 1.00 92.62 256 ALA A CA 1
ATOM 1955 C C . ALA A 1 256 ? -2.446 -9.196 8.064 1.00 92.62 256 ALA A C 1
ATOM 1957 O O . ALA A 1 256 ? -2.958 -9.652 9.086 1.00 92.62 256 ALA A O 1
ATOM 1958 N N . ALA A 1 257 ? -1.792 -8.031 8.065 1.00 91.50 257 ALA A N 1
ATOM 1959 C CA . ALA A 1 257 ? -1.579 -7.237 9.275 1.00 91.50 257 ALA A CA 1
ATOM 1960 C C . ALA A 1 257 ? -2.901 -6.743 9.891 1.00 91.50 257 ALA A C 1
ATOM 1962 O O . ALA A 1 257 ? -3.067 -6.743 11.116 1.00 91.50 257 ALA A O 1
ATOM 1963 N N . ALA A 1 258 ? -3.885 -6.398 9.056 1.00 92.75 258 ALA A N 1
ATOM 1964 C CA . ALA A 1 258 ? -5.234 -6.056 9.496 1.00 92.75 258 ALA A CA 1
ATOM 1965 C C . ALA A 1 258 ? -6.016 -7.274 10.027 1.00 92.75 258 ALA A C 1
ATOM 1967 O O . ALA A 1 258 ? -6.974 -7.099 10.774 1.00 92.75 258 ALA A O 1
ATOM 1968 N N . GLY A 1 259 ? -5.578 -8.504 9.733 1.00 91.69 259 GLY A N 1
ATOM 1969 C CA . GLY A 1 259 ? -6.298 -9.729 10.083 1.00 91.69 259 GLY A CA 1
ATOM 1970 C C . GLY A 1 259 ? -7.538 -9.926 9.216 1.00 91.69 259 GLY A C 1
ATOM 1971 O O . GLY A 1 259 ? -8.592 -10.279 9.735 1.00 91.69 259 GLY A O 1
ATOM 1972 N N . LEU A 1 260 ? -7.433 -9.638 7.917 1.00 93.56 260 LEU A N 1
ATOM 1973 C CA . LEU A 1 260 ? -8.533 -9.687 6.950 1.00 93.56 260 LEU A CA 1
ATOM 1974 C C . LEU A 1 260 ? -8.325 -10.727 5.839 1.00 93.56 260 LEU A C 1
ATOM 1976 O O . LEU A 1 260 ? -9.265 -11.019 5.106 1.00 93.56 260 LEU A O 1
ATOM 1980 N N . THR A 1 261 ? -7.135 -11.325 5.726 1.00 93.50 261 THR A N 1
ATOM 1981 C CA . THR A 1 261 ? -6.807 -12.300 4.668 1.00 93.50 261 THR A CA 1
ATOM 1982 C C . THR A 1 261 ? -7.762 -13.490 4.640 1.00 93.50 261 THR A C 1
ATOM 1984 O O . THR A 1 261 ? -8.168 -13.907 3.565 1.00 93.50 261 THR A O 1
ATOM 1987 N N . GLN A 1 262 ? -8.192 -14.011 5.796 1.00 92.50 262 GLN A N 1
ATOM 1988 C CA . GLN A 1 262 ? -9.118 -15.154 5.844 1.00 92.50 262 GLN A CA 1
ATOM 1989 C C . GLN A 1 262 ? -10.510 -14.865 5.258 1.00 92.50 262 GLN A C 1
ATOM 1991 O O . GLN A 1 262 ? -11.304 -15.789 5.103 1.00 92.50 262 GLN A O 1
ATOM 1996 N N . TYR A 1 263 ? -10.827 -13.599 4.983 1.00 93.81 263 TYR A N 1
ATOM 1997 C CA . TYR A 1 263 ? -12.084 -13.205 4.357 1.00 93.81 263 TYR A CA 1
ATOM 1998 C C . TYR A 1 263 ? -11.976 -13.028 2.842 1.00 93.81 263 TYR A C 1
ATOM 2000 O O . TYR A 1 263 ? -13.004 -12.859 2.198 1.00 93.81 263 TYR A O 1
ATOM 2008 N N . VAL A 1 264 ? -10.771 -13.053 2.272 1.00 94.75 264 VAL A N 1
ATOM 2009 C CA . VAL A 1 264 ? -10.553 -12.948 0.827 1.00 94.75 264 VAL A CA 1
ATOM 2010 C C . VAL A 1 264 ? -10.370 -14.360 0.280 1.00 94.75 264 VAL A C 1
ATOM 2012 O O . VAL A 1 264 ? -9.258 -14.875 0.221 1.00 94.75 264 VAL A O 1
ATOM 2015 N N . VAL A 1 265 ? -11.486 -15.019 -0.037 1.00 93.81 265 VAL A N 1
ATOM 2016 C CA . VAL A 1 265 ? -11.497 -16.425 -0.481 1.00 93.81 265 VAL A CA 1
ATOM 2017 C C . VAL A 1 265 ? -11.784 -16.569 -1.971 1.00 93.81 265 VAL A C 1
ATOM 2019 O O . VAL A 1 265 ? -11.284 -17.500 -2.593 1.00 93.81 265 VAL A O 1
ATOM 2022 N N . ASP A 1 266 ? -12.547 -15.638 -2.538 1.00 94.81 266 ASP A N 1
ATOM 2023 C CA . ASP A 1 266 ? -12.831 -15.549 -3.965 1.00 94.81 266 ASP A CA 1
ATOM 2024 C C . ASP A 1 266 ? -12.171 -14.294 -4.546 1.00 94.81 266 ASP A C 1
ATOM 2026 O O . ASP A 1 266 ? -12.422 -13.171 -4.101 1.00 94.81 266 ASP A O 1
ATOM 2030 N N . VAL A 1 267 ? -11.301 -14.496 -5.531 1.00 96.75 267 VAL A N 1
ATOM 2031 C CA . VAL A 1 267 ? -10.637 -13.428 -6.289 1.00 96.75 267 VAL A CA 1
ATOM 2032 C C . VAL A 1 267 ? -10.776 -13.644 -7.796 1.00 96.75 267 VAL A C 1
ATOM 2034 O O . VAL A 1 267 ? -10.061 -12.999 -8.566 1.00 96.75 267 VAL A O 1
ATOM 2037 N N . ASP A 1 268 ? -11.704 -14.504 -8.228 1.00 97.31 268 ASP A N 1
ATOM 2038 C CA . ASP A 1 268 ? -11.894 -14.855 -9.638 1.00 97.31 268 ASP A CA 1
ATOM 2039 C C . ASP A 1 268 ? -12.150 -13.619 -10.521 1.00 97.31 268 ASP A C 1
ATOM 2041 O O . ASP A 1 268 ? -11.471 -13.479 -11.536 1.00 97.31 268 ASP A O 1
ATOM 2045 N N . PRO A 1 269 ? -12.981 -12.625 -10.138 1.00 97.12 269 PRO A N 1
ATOM 2046 C CA . PRO A 1 269 ? -13.162 -11.435 -10.976 1.00 97.12 269 PRO A CA 1
ATOM 2047 C C . PRO A 1 269 ? -11.886 -10.603 -11.154 1.00 97.12 269 PRO A C 1
ATOM 2049 O O . PRO A 1 269 ? -11.689 -9.964 -12.187 1.00 97.12 269 PRO A O 1
ATOM 2052 N N . MET A 1 270 ? -11.016 -10.585 -10.140 1.00 98.00 270 MET A N 1
ATOM 2053 C CA . MET A 1 270 ? -9.725 -9.900 -10.222 1.00 98.00 270 MET A CA 1
ATOM 2054 C C . MET A 1 270 ? -8.759 -10.692 -11.107 1.00 98.00 270 MET A C 1
ATOM 2056 O O . MET A 1 270 ? -8.002 -10.101 -11.875 1.00 98.00 270 MET A O 1
ATOM 2060 N N . GLN A 1 271 ? -8.799 -12.022 -11.019 1.00 98.31 271 GLN A N 1
ATOM 2061 C CA . GLN A 1 271 ? -8.032 -12.926 -11.868 1.00 98.31 271 GLN A CA 1
ATOM 2062 C C . GLN A 1 271 ? -8.415 -12.786 -13.340 1.00 98.31 271 GLN A C 1
ATOM 2064 O O . GLN A 1 271 ? -7.526 -12.609 -14.169 1.00 98.31 271 GLN A O 1
ATOM 2069 N N . ASP A 1 272 ? -9.713 -12.804 -13.639 1.00 98.31 272 ASP A N 1
ATOM 2070 C CA . ASP A 1 272 ? -10.252 -12.663 -14.990 1.00 98.31 272 ASP A CA 1
ATOM 2071 C C . ASP A 1 272 ? -9.856 -11.303 -15.583 1.00 98.31 272 ASP A C 1
ATOM 2073 O O . ASP A 1 272 ? -9.284 -11.243 -16.672 1.00 98.31 272 ASP A O 1
ATOM 2077 N N . LEU A 1 273 ? -10.025 -10.205 -14.827 1.00 98.19 273 LEU A N 1
ATOM 2078 C CA . LEU A 1 273 ? -9.608 -8.876 -15.288 1.00 98.19 273 LEU A CA 1
ATOM 2079 C C . LEU A 1 273 ? -8.100 -8.816 -15.579 1.00 98.19 273 LEU A C 1
ATOM 2081 O O . LEU A 1 273 ? -7.685 -8.218 -16.577 1.00 98.19 273 LEU A O 1
ATOM 2085 N N . ALA A 1 274 ? -7.276 -9.411 -14.712 1.00 98.44 274 ALA A N 1
ATOM 2086 C CA . ALA A 1 274 ? -5.828 -9.438 -14.883 1.00 98.44 274 ALA A CA 1
ATOM 2087 C C . ALA A 1 274 ? -5.403 -10.273 -16.101 1.00 98.44 274 ALA A C 1
ATOM 2089 O O . ALA A 1 274 ? -4.514 -9.863 -16.846 1.00 98.44 274 ALA A O 1
ATOM 2090 N N . GLU A 1 275 ? -6.048 -11.417 -16.323 1.00 98.56 275 GLU A N 1
ATOM 2091 C CA . GLU A 1 275 ? -5.815 -12.294 -17.468 1.00 98.56 275 GLU A CA 1
ATOM 2092 C C . GLU A 1 275 ? -6.169 -11.601 -18.792 1.00 98.56 275 GLU A C 1
ATOM 2094 O O . GLU A 1 275 ? -5.339 -11.541 -19.710 1.00 98.56 275 GLU A O 1
ATOM 2099 N N . GLU A 1 276 ? -7.357 -10.997 -18.865 1.00 98.38 276 GLU A N 1
ATOM 2100 C CA . GLU A 1 276 ? -7.848 -10.259 -20.034 1.00 98.38 276 GLU A CA 1
ATOM 2101 C C . GLU A 1 276 ? -6.942 -9.074 -20.400 1.00 98.38 276 GLU A C 1
ATOM 2103 O O . GLU A 1 276 ? -6.724 -8.782 -21.578 1.00 98.38 276 GLU A O 1
ATOM 2108 N N . ASN A 1 277 ? -6.359 -8.414 -19.393 1.00 98.31 277 ASN A N 1
ATOM 2109 C CA . ASN A 1 277 ? -5.563 -7.197 -19.555 1.00 98.31 277 ASN A CA 1
ATOM 2110 C C . ASN A 1 277 ? -4.057 -7.410 -19.330 1.00 98.31 277 ASN A C 1
ATOM 2112 O O . ASN A 1 277 ? -3.317 -6.439 -19.151 1.00 98.31 277 ASN A O 1
ATOM 2116 N N . HIS A 1 278 ? -3.565 -8.653 -19.378 1.00 98.00 278 HIS A N 1
ATOM 2117 C CA . HIS A 1 278 ? -2.177 -8.981 -19.019 1.00 98.00 278 HIS A CA 1
ATOM 2118 C C . HIS A 1 278 ? -1.122 -8.188 -19.796 1.00 98.00 278 HIS A C 1
ATOM 2120 O O . HIS A 1 278 ? -0.051 -7.916 -19.266 1.00 98.00 278 HIS A O 1
ATOM 2126 N N . ARG A 1 279 ? -1.416 -7.764 -21.032 1.00 97.06 279 ARG A N 1
ATOM 2127 C CA . ARG A 1 279 ? -0.497 -6.944 -21.839 1.00 97.06 279 ARG A CA 1
ATOM 2128 C C . ARG A 1 279 ? -0.229 -5.573 -21.220 1.00 97.06 279 ARG A C 1
ATOM 2130 O O . ARG A 1 279 ? 0.892 -5.087 -21.303 1.00 97.06 279 ARG A O 1
ATOM 2137 N N . LEU A 1 280 ? -1.232 -4.969 -20.581 1.00 96.25 280 LEU A N 1
ATOM 2138 C CA . LEU A 1 280 ? -1.075 -3.715 -19.836 1.00 96.25 280 LEU A CA 1
ATOM 2139 C C . LEU A 1 280 ? -0.339 -3.936 -18.505 1.00 96.25 280 LEU A C 1
ATOM 2141 O O . LEU A 1 280 ? 0.295 -3.022 -17.990 1.00 96.25 280 LEU A O 1
ATOM 2145 N N . LEU A 1 281 ? -0.392 -5.160 -17.977 1.00 97.25 281 LEU A N 1
ATOM 2146 C CA . LEU A 1 281 ? 0.260 -5.581 -16.735 1.00 97.25 281 LEU A CA 1
ATOM 2147 C C . LEU A 1 281 ? 1.638 -6.225 -16.956 1.00 97.25 281 LEU A C 1
ATOM 2149 O O . LEU A 1 281 ? 2.270 -6.659 -15.997 1.00 97.25 281 LEU A O 1
ATOM 2153 N N . ALA A 1 282 ? 2.114 -6.317 -18.198 1.00 96.50 282 ALA A N 1
ATOM 2154 C CA . ALA A 1 282 ? 3.381 -6.969 -18.516 1.00 96.50 282 ALA A CA 1
ATOM 2155 C C . ALA A 1 282 ? 4.598 -6.086 -18.203 1.00 96.50 282 ALA A C 1
ATOM 2157 O O . ALA A 1 282 ? 5.704 -6.603 -18.088 1.00 96.50 282 ALA A O 1
ATOM 2158 N N . TYR A 1 283 ? 4.411 -4.763 -18.096 1.00 94.44 283 TYR A N 1
ATOM 2159 C CA . TYR A 1 283 ? 5.465 -3.785 -17.781 1.00 94.44 283 TYR A CA 1
ATOM 2160 C C . TYR A 1 283 ? 6.765 -3.992 -18.581 1.00 94.44 283 TYR A C 1
ATOM 2162 O O . TYR A 1 283 ? 7.867 -3.936 -18.048 1.00 94.44 283 TYR A O 1
ATOM 2170 N N . GLY A 1 284 ? 6.623 -4.244 -19.887 1.00 92.19 284 GLY A N 1
ATOM 2171 C CA . GLY A 1 284 ? 7.744 -4.456 -20.809 1.00 92.19 284 GLY A CA 1
ATOM 2172 C C . GLY A 1 284 ? 8.210 -5.908 -20.948 1.00 92.19 284 GLY A C 1
ATOM 2173 O O . GLY A 1 284 ? 9.001 -6.195 -21.845 1.00 92.19 284 GLY A O 1
ATOM 2174 N N . SER A 1 285 ? 7.698 -6.838 -20.138 1.00 95.62 285 SER A N 1
ATOM 2175 C CA . SER A 1 285 ? 7.986 -8.263 -20.304 1.00 95.62 285 SER A CA 1
ATOM 2176 C C . SER A 1 285 ? 7.360 -8.829 -21.581 1.00 95.62 285 SER A C 1
ATOM 2178 O O . SER A 1 285 ? 6.161 -8.687 -21.824 1.00 95.62 285 SER A O 1
ATOM 2180 N N . ALA A 1 286 ? 8.163 -9.542 -22.373 1.00 93.56 286 ALA A N 1
ATOM 2181 C CA . ALA A 1 286 ? 7.695 -10.290 -23.541 1.00 93.56 286 ALA A CA 1
ATOM 2182 C C . ALA A 1 286 ? 7.174 -11.698 -23.192 1.00 93.56 286 ALA A C 1
ATOM 2184 O O . ALA A 1 286 ? 6.562 -12.354 -24.033 1.00 93.56 286 ALA A O 1
ATOM 2185 N N . THR A 1 287 ? 7.438 -12.176 -21.974 1.00 92.44 287 THR A N 1
ATOM 2186 C CA . THR A 1 287 ? 7.118 -13.539 -21.522 1.00 92.44 287 THR A CA 1
ATOM 2187 C C . THR A 1 287 ? 5.955 -13.585 -20.537 1.00 92.44 287 THR A C 1
ATOM 2189 O O . THR A 1 287 ? 5.520 -14.671 -20.162 1.00 92.44 287 THR A O 1
ATOM 2192 N N . PHE A 1 288 ? 5.440 -12.429 -20.110 1.00 97.12 288 PHE A N 1
ATOM 2193 C CA . PHE A 1 288 ? 4.317 -12.348 -19.184 1.00 97.12 288 PHE A CA 1
ATOM 2194 C C . PHE A 1 288 ? 2.987 -12.651 -19.887 1.00 97.12 288 PHE A C 1
ATOM 2196 O O . PHE A 1 288 ? 2.628 -12.011 -20.876 1.00 97.12 288 PHE A O 1
ATOM 2203 N N . THR A 1 289 ? 2.251 -13.639 -19.378 1.00 97.69 289 THR A N 1
ATOM 2204 C CA . THR A 1 289 ? 1.022 -14.163 -19.996 1.00 97.69 289 THR A CA 1
ATOM 2205 C C . THR A 1 289 ? -0.222 -13.872 -19.157 1.00 97.69 289 THR A C 1
ATOM 2207 O O . THR A 1 289 ? -0.131 -13.525 -17.979 1.00 97.69 289 THR A O 1
ATOM 2210 N N . GLY A 1 290 ? -1.403 -14.072 -19.752 1.00 98.19 290 GLY A N 1
ATOM 2211 C CA . GLY A 1 290 ? -2.686 -14.031 -19.039 1.00 98.19 290 GLY A CA 1
ATOM 2212 C C . GLY A 1 290 ? -2.743 -14.985 -17.845 1.00 98.19 290 GLY A C 1
ATOM 2213 O O . GLY A 1 290 ? -3.066 -14.570 -16.735 1.00 98.19 290 GLY A O 1
ATOM 2214 N N . GLU A 1 291 ? -2.315 -16.233 -18.037 1.00 98.12 291 GLU A N 1
ATOM 2215 C CA . GLU A 1 291 ? -2.245 -17.239 -16.970 1.00 98.12 291 GLU A CA 1
ATOM 2216 C C . GLU A 1 291 ? -1.300 -16.817 -15.831 1.00 98.12 291 GLU A C 1
ATOM 2218 O O . GLU A 1 291 ? -1.589 -17.038 -14.650 1.00 98.12 291 GLU A O 1
ATOM 2223 N N . ARG A 1 292 ? -0.179 -16.156 -16.158 1.00 97.31 292 ARG A N 1
ATOM 2224 C CA . ARG A 1 292 ? 0.726 -15.599 -15.144 1.00 97.31 292 ARG A CA 1
ATOM 2225 C C . ARG A 1 292 ? 0.084 -14.466 -14.356 1.00 97.31 292 ARG A C 1
ATOM 2227 O O . ARG A 1 292 ? 0.160 -14.491 -13.129 1.00 97.31 292 ARG A O 1
ATOM 2234 N N . ALA A 1 293 ? -0.596 -13.539 -15.027 1.00 98.19 293 ALA A N 1
ATOM 2235 C CA . ALA A 1 293 ? -1.346 -12.470 -14.372 1.00 98.19 293 ALA A CA 1
ATOM 2236 C C . ALA A 1 293 ? -2.413 -13.039 -13.416 1.00 98.19 293 ALA 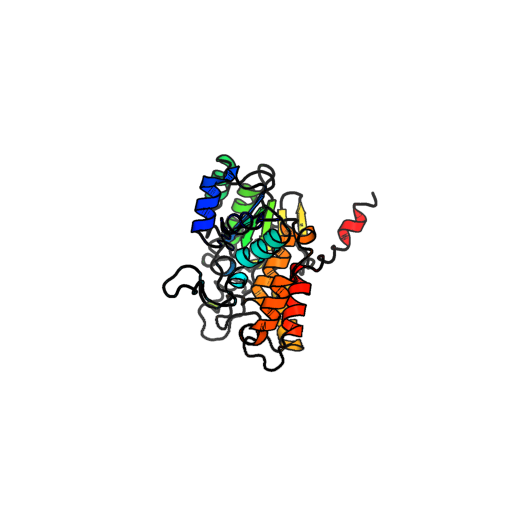A C 1
ATOM 2238 O O . ALA A 1 293 ? -2.463 -12.661 -12.244 1.00 98.19 293 ALA A O 1
ATOM 2239 N N . ARG A 1 294 ? -3.185 -14.034 -13.875 1.00 98.25 294 ARG A N 1
ATOM 2240 C CA . ARG A 1 294 ? -4.149 -14.786 -13.055 1.00 98.25 294 ARG A CA 1
ATOM 2241 C C . ARG A 1 294 ? -3.496 -15.429 -11.828 1.00 98.25 294 ARG A C 1
ATOM 2243 O O . ARG A 1 294 ? -4.045 -15.379 -10.725 1.00 98.25 294 ARG A O 1
ATOM 2250 N N . THR A 1 295 ? -2.329 -16.042 -12.011 1.00 96.81 295 THR A N 1
ATOM 2251 C CA . THR A 1 295 ? -1.584 -16.711 -10.934 1.00 96.81 295 THR A CA 1
ATOM 2252 C C . THR A 1 295 ? -1.087 -15.715 -9.886 1.00 96.81 295 THR A C 1
ATOM 2254 O O . THR A 1 295 ? -1.172 -15.999 -8.692 1.00 96.81 295 THR A O 1
ATOM 2257 N N . TYR A 1 296 ? -0.601 -14.542 -10.304 1.00 97.00 296 TYR A N 1
ATOM 2258 C CA . TYR A 1 296 ? -0.145 -13.495 -9.385 1.00 97.00 296 TYR A CA 1
ATOM 2259 C C . TYR A 1 296 ? -1.278 -13.022 -8.469 1.00 97.00 296 TYR A C 1
ATOM 2261 O O . TYR A 1 296 ? -1.090 -12.971 -7.253 1.00 97.00 296 TYR A O 1
ATOM 2269 N N . VAL A 1 297 ? -2.466 -12.758 -9.027 1.00 97.88 297 VAL A N 1
ATOM 2270 C CA . VAL A 1 297 ? -3.644 -12.352 -8.241 1.00 97.88 297 VAL A CA 1
ATOM 2271 C C . VAL A 1 297 ? -4.000 -13.408 -7.191 1.00 97.88 297 VAL A C 1
ATOM 2273 O O . VAL A 1 297 ? -4.116 -13.079 -6.009 1.00 97.88 297 VAL A O 1
ATOM 2276 N N . ALA A 1 298 ? -4.102 -14.683 -7.584 1.00 96.12 298 ALA A N 1
ATOM 2277 C CA . ALA A 1 298 ? -4.392 -15.768 -6.642 1.00 96.12 298 ALA A CA 1
ATOM 2278 C C . ALA A 1 298 ? -3.346 -15.870 -5.525 1.00 96.12 298 ALA A C 1
ATOM 2280 O O . ALA A 1 298 ? -3.692 -15.952 -4.345 1.00 96.12 298 ALA A O 1
ATOM 2281 N N . ALA A 1 299 ? -2.062 -15.841 -5.892 1.00 93.62 299 ALA A N 1
ATOM 2282 C CA . ALA A 1 299 ? -0.959 -16.001 -4.952 1.00 93.62 299 ALA A CA 1
ATOM 2283 C C . ALA A 1 299 ? -0.846 -14.842 -3.948 1.00 93.62 299 ALA A C 1
ATOM 2285 O O . ALA A 1 299 ? -0.346 -15.039 -2.839 1.00 93.62 299 ALA A O 1
ATOM 2286 N N . MET A 1 300 ? -1.280 -13.636 -4.321 1.00 94.62 300 MET A N 1
ATOM 2287 C CA . MET A 1 300 ? -1.184 -12.461 -3.456 1.00 94.62 300 MET A CA 1
ATOM 2288 C C . MET A 1 300 ? -2.447 -12.219 -2.635 1.00 94.62 300 MET A C 1
ATOM 2290 O O . MET A 1 300 ? -2.338 -11.799 -1.489 1.00 94.62 300 MET A O 1
ATOM 2294 N N . LEU A 1 301 ? -3.635 -12.476 -3.179 1.00 93.00 301 LEU A N 1
ATOM 2295 C CA . LEU A 1 301 ? -4.875 -12.075 -2.513 1.00 93.00 301 LEU A CA 1
ATOM 2296 C C . LEU A 1 301 ? -5.632 -13.236 -1.862 1.00 93.00 301 LEU A C 1
ATOM 2298 O O . LEU A 1 301 ? -6.207 -13.027 -0.799 1.00 93.00 301 LEU A O 1
ATOM 2302 N N . ALA A 1 302 ? -5.593 -14.442 -2.436 1.00 84.06 302 ALA A N 1
ATOM 2303 C CA . ALA A 1 302 ? -6.347 -15.594 -1.922 1.00 84.06 302 ALA A CA 1
ATOM 2304 C C . ALA A 1 302 ? -5.490 -16.603 -1.141 1.00 84.06 302 ALA A C 1
ATOM 2306 O O . ALA A 1 302 ? -6.011 -17.401 -0.361 1.00 84.06 302 ALA A O 1
ATOM 2307 N N . ALA A 1 303 ?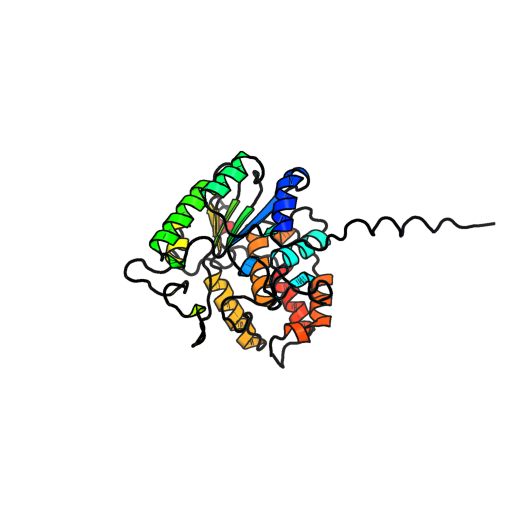 -4.168 -16.601 -1.334 1.00 76.31 303 ALA A N 1
ATOM 2308 C CA . ALA A 1 303 ? -3.301 -17.524 -0.615 1.00 76.31 303 ALA A CA 1
ATOM 2309 C C . ALA A 1 303 ? -3.207 -17.131 0.873 1.00 76.31 303 ALA A C 1
ATOM 2311 O O . ALA A 1 303 ? -2.809 -16.000 1.181 1.00 76.31 303 ALA A O 1
ATOM 2312 N N . PRO A 1 304 ? -3.506 -18.048 1.816 1.00 71.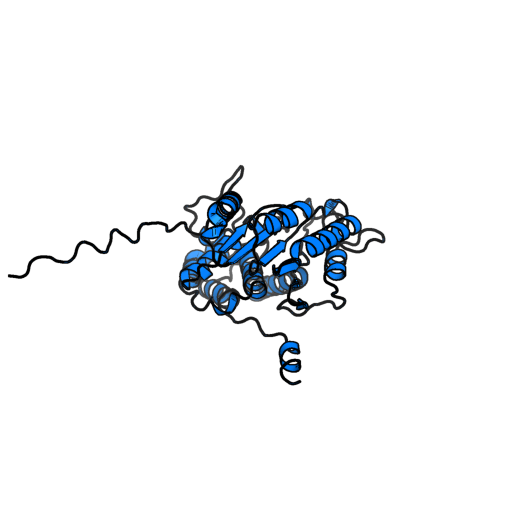81 304 PRO A N 1
ATOM 2313 C CA . PRO A 1 304 ? -3.238 -17.788 3.219 1.00 71.81 304 PRO A CA 1
ATOM 2314 C C . PRO A 1 304 ? -1.741 -17.536 3.395 1.00 71.81 304 PRO A C 1
ATOM 2316 O O . PRO A 1 304 ? -0.904 -18.302 2.909 1.00 71.81 304 PRO A O 1
ATOM 2319 N N . MET A 1 305 ? -1.402 -16.459 4.103 1.00 67.25 305 MET A N 1
ATOM 2320 C CA . MET A 1 305 ? -0.011 -16.177 4.433 1.00 67.25 305 MET A CA 1
ATOM 2321 C C . MET A 1 305 ? 0.565 -17.360 5.225 1.00 67.25 305 MET A C 1
ATOM 2323 O O . MET A 1 305 ? -0.090 -17.830 6.165 1.00 67.25 305 MET A O 1
ATOM 2327 N N . PRO A 1 306 ? 1.768 -17.857 4.878 1.00 58.72 306 PRO A N 1
ATOM 2328 C CA . PRO A 1 306 ? 2.422 -18.889 5.666 1.00 58.72 306 PRO A CA 1
ATOM 2329 C C . PRO A 1 306 ? 2.532 -18.394 7.108 1.00 58.72 306 PRO A C 1
ATOM 2331 O O . PRO A 1 306 ? 3.163 -17.367 7.350 1.00 58.72 306 PRO A O 1
ATOM 2334 N N . ARG A 1 307 ? 1.899 -19.087 8.062 1.00 56.06 307 ARG A N 1
ATOM 2335 C CA . ARG A 1 307 ? 2.027 -18.732 9.480 1.00 56.06 307 ARG A CA 1
ATOM 2336 C C . ARG A 1 307 ? 3.503 -18.819 9.859 1.00 56.06 307 ARG A C 1
ATOM 2338 O O . ARG A 1 307 ? 4.113 -19.874 9.663 1.00 56.06 307 ARG A O 1
ATOM 2345 N N . SER A 1 308 ? 4.078 -17.758 10.424 1.00 52.41 308 SER A N 1
ATOM 2346 C CA . SER A 1 308 ? 5.403 -17.855 11.032 1.00 52.41 308 SER A CA 1
ATOM 2347 C C . SER A 1 308 ? 5.422 -18.988 12.060 1.00 52.41 308 SER A C 1
ATOM 2349 O O . SER A 1 308 ? 4.537 -19.128 12.908 1.00 52.41 308 SER A O 1
ATOM 2351 N N . ALA A 1 309 ? 6.465 -19.818 11.990 1.00 41.59 309 ALA A N 1
ATOM 2352 C CA . ALA A 1 309 ? 6.606 -21.040 12.784 1.00 41.59 309 ALA A CA 1
ATOM 2353 C C . ALA A 1 309 ? 6.553 -20.826 14.315 1.00 41.59 309 ALA A C 1
ATOM 2355 O O . ALA A 1 309 ? 6.448 -21.795 15.061 1.00 41.59 309 ALA A O 1
ATOM 2356 N N . ARG A 1 310 ? 6.592 -19.576 14.801 1.00 47.03 310 ARG A N 1
ATOM 2357 C CA . ARG A 1 310 ? 6.570 -19.245 16.235 1.00 47.03 310 ARG A CA 1
ATOM 2358 C C . ARG A 1 310 ? 5.171 -19.222 16.856 1.00 47.03 310 ARG A C 1
ATOM 2360 O O . ARG A 1 310 ? 5.067 -19.407 18.063 1.00 47.03 310 ARG A O 1
ATOM 2367 N N . GLY A 1 311 ? 4.099 -19.074 16.070 1.00 40.22 311 GLY A N 1
ATOM 2368 C CA . GLY A 1 311 ? 2.726 -19.169 16.596 1.00 40.22 311 GLY A CA 1
ATOM 2369 C C . GLY A 1 311 ? 2.355 -20.576 17.091 1.00 40.22 311 GLY A C 1
ATOM 2370 O O . GLY A 1 311 ? 1.475 -20.731 17.928 1.00 40.22 311 GLY A O 1
ATOM 2371 N N . ALA A 1 312 ? 3.069 -21.607 16.628 1.00 39.00 312 ALA A N 1
ATOM 2372 C CA . ALA A 1 312 ? 2.834 -22.995 17.025 1.00 39.00 312 ALA A CA 1
ATOM 2373 C C . ALA A 1 312 ? 3.439 -23.368 18.396 1.00 39.00 312 ALA A C 1
ATOM 2375 O O . ALA A 1 312 ? 3.121 -24.434 18.925 1.00 39.00 312 ALA A O 1
ATOM 2376 N N . GLU A 1 313 ? 4.311 -22.529 18.974 1.00 39.41 313 GLU A N 1
ATOM 2377 C CA . GLU A 1 313 ? 4.918 -22.778 20.292 1.00 39.41 313 GLU A CA 1
ATOM 2378 C C . GLU A 1 313 ? 4.131 -22.151 21.451 1.00 39.41 313 GLU A C 1
ATOM 2380 O O . GLU A 1 313 ? 4.176 -22.684 22.560 1.00 39.41 313 GLU A O 1
ATOM 2385 N N . SER A 1 314 ? 3.367 -21.074 21.221 1.00 42.06 314 SER A N 1
ATOM 2386 C CA . SER A 1 314 ? 2.518 -20.474 22.263 1.00 42.06 314 SER A CA 1
ATOM 2387 C C . SER A 1 314 ? 1.220 -21.245 22.512 1.00 42.06 314 SER A C 1
ATOM 2389 O O . SER A 1 314 ? 0.654 -21.123 23.588 1.00 42.06 314 SER A O 1
ATOM 2391 N N . GLU A 1 315 ? 0.770 -22.070 21.562 1.00 40.34 315 GLU A N 1
ATOM 2392 C CA . GLU A 1 315 ? -0.396 -22.958 21.729 1.00 40.34 315 GLU A CA 1
ATOM 2393 C C . GLU A 1 315 ? -0.036 -24.313 22.379 1.00 40.34 315 GLU A C 1
ATOM 2395 O O . GLU A 1 315 ? -0.899 -25.167 22.565 1.00 40.34 315 GLU A O 1
ATOM 2400 N N . ARG A 1 316 ? 1.240 -24.527 22.743 1.00 48.25 316 ARG A N 1
ATOM 2401 C CA . ARG A 1 316 ? 1.725 -25.731 23.451 1.00 48.25 316 ARG A CA 1
ATOM 2402 C C . ARG A 1 316 ? 2.132 -25.469 24.907 1.00 48.25 316 ARG A C 1
ATOM 2404 O O . ARG A 1 316 ? 2.900 -26.256 25.462 1.00 48.25 316 ARG A O 1
ATOM 2411 N N . ARG A 1 317 ? 1.665 -24.378 25.517 1.00 40.19 317 ARG A N 1
ATOM 2412 C CA . ARG A 1 317 ? 1.891 -24.076 26.939 1.00 40.19 317 ARG A CA 1
ATOM 2413 C C . ARG A 1 317 ? 0.588 -23.832 27.673 1.00 40.19 317 ARG A C 1
ATOM 2415 O O . ARG A 1 317 ? -0.257 -23.105 27.116 1.00 40.19 317 ARG A O 1
#

Sequence (317 aa):
MKHVLFALAAGLLAASCTKAQSGLAACDHMMNNRSDYAAVVHLYGDSISRGKALGQYEQGDDPLDPGHPLYPFRSIASMANWALEHNGRAERFVYCGNIEPSAIRARIRSGAIRAGDTIILEDAGNYAAGPYAYRAFWRRAREAATADGVKLVMMTMFDYCHSGNMACDPVMQYDAWVGVQGTLNDATRRVAGVTANPVAPDGHAVDGSLHFIDMNWIMDRWRSSAIAIDGVDVMLPDGVHPNVWGQMKMTQHYLAAAGLTQYVVDVDPMQDLAEENHRLLAYGSATFTGERARTYVAAMLAAPMPRSARGAESERR

Secondary structure (DSSP, 8-state):
-------SSSSSS-S---TT--SHHHHHHHHHTGGG-S-EEEEEESTTTTT-TTSSBSSSSSBPPTT-TTGGGSSHHHHHHHHHHHTT---EEEE-----HHHHHHHHHTTSS-TT-EEEEES-S-GGGHHHHHHHHHHHHHHHHSSTTPEEEEEE------TTSGGG-TTT-SSS--TTS--HHHHHHHHHT--SSSPPTT-EEEETTEEEEEHHHHHHHHHHHHHHHH---SB-TTSSSB-HHHHHHHHHHHHHHHT-GGG----HHHHHHHHHTTTTTSTT-SS--HHHHHHHHIIIIISPPPPPTTHHHHTT-

pLDDT: mean 84.19, std 17.63, range [28.22, 98.56]

Radius of gyration: 20.33 Å; chains: 1; bounding box: 81×43×50 Å

Foldseek 3Di:
DDDDDPDDDPPPVPPDPVQQPAAQVVLVVCLVPVVQAPEEEEEEAADQQQFCQLVAGCDDPDHDDPPPLCNCLRHLQSVLCVLQVVLVHRYGYYYNYADFLVVLLVCDVVVSHAALYEYEYDNYDDLLVDLVRLLVRLLSNCVRQLPHRYAYEFEQAAFADDPPAPCPDLSNGQQRQDDVNGGNRVSRCVSLVHDDPPDDQLFDCSDSRYTYHHLHVQLVVVQVCCCVPFVDRQPDPNRHHGHSLSSLQVSLSSCSSSVNLVSSADPVVVLQSCLVCVVSVSNPTPRTHSVNSSVSNCCRRNDDDDPDPVVVVVVVD